Protein AF-A0AAE2YAB9-F1 (afdb_monomer)

Structure (mmCIF, N/CA/C/O backbone):
data_AF-A0AAE2YAB9-F1
#
_entry.id   AF-A0AAE2YAB9-F1
#
loop_
_atom_site.group_PDB
_atom_site.id
_atom_site.type_symbol
_atom_site.label_atom_id
_atom_site.label_alt_id
_atom_site.label_comp_id
_atom_site.label_asym_id
_atom_site.label_entity_id
_atom_site.label_seq_id
_atom_site.pdbx_PDB_ins_code
_atom_site.Cartn_x
_atom_site.Cartn_y
_atom_site.Cartn_z
_atom_site.occupancy
_atom_site.B_iso_or_equiv
_atom_site.auth_seq_id
_atom_site.auth_comp_id
_atom_site.auth_asym_id
_atom_site.auth_atom_id
_atom_site.pdbx_PDB_model_num
ATOM 1 N N . MET A 1 1 ? 32.263 8.223 21.479 1.00 41.66 1 MET A N 1
ATOM 2 C CA . MET A 1 1 ? 31.077 8.777 20.787 1.00 41.66 1 MET A CA 1
ATOM 3 C C . MET A 1 1 ? 31.509 10.072 20.102 1.00 41.66 1 MET A C 1
ATOM 5 O O . MET A 1 1 ? 31.599 11.097 20.757 1.00 41.66 1 MET A O 1
ATOM 9 N N . GLN A 1 2 ? 31.926 10.015 18.833 1.00 35.03 2 GLN A N 1
ATOM 10 C CA . GLN A 1 2 ? 32.384 11.204 18.102 1.00 35.03 2 GLN A CA 1
ATOM 11 C C . GLN A 1 2 ? 31.161 11.993 17.616 1.00 35.03 2 GLN A C 1
ATOM 13 O O . GLN A 1 2 ? 30.386 11.497 16.796 1.00 35.03 2 GLN A O 1
ATOM 18 N N . MET A 1 3 ? 30.957 13.203 18.143 1.00 36.31 3 MET A N 1
ATOM 19 C CA . MET A 1 3 ? 29.985 14.141 17.576 1.00 36.31 3 MET A CA 1
ATOM 20 C C . MET A 1 3 ? 30.396 14.467 16.138 1.00 36.31 3 MET A C 1
ATOM 22 O O . MET A 1 3 ? 31.548 14.806 15.875 1.00 36.31 3 MET A O 1
ATOM 26 N N . LYS A 1 4 ? 29.449 14.358 15.198 1.00 40.81 4 LYS A N 1
ATOM 27 C CA . LYS A 1 4 ? 29.677 14.739 13.800 1.00 40.81 4 LYS A CA 1
ATOM 28 C C . LYS A 1 4 ? 30.076 16.224 13.747 1.00 40.81 4 LYS A C 1
ATOM 30 O O . LYS A 1 4 ? 29.376 17.035 14.359 1.00 40.81 4 LYS A O 1
ATOM 35 N N . PRO A 1 5 ? 31.129 16.600 12.997 1.00 47.94 5 PRO A N 1
ATOM 36 C CA . PRO A 1 5 ? 31.686 17.958 13.000 1.00 47.94 5 PRO A CA 1
ATOM 37 C C . PRO A 1 5 ? 30.647 19.040 12.661 1.00 47.94 5 PRO A C 1
ATOM 39 O O . PRO A 1 5 ? 30.718 20.149 13.176 1.00 47.94 5 PRO A O 1
ATOM 42 N N . SER A 1 6 ? 29.608 18.700 11.893 1.00 50.00 6 SER A N 1
ATOM 43 C CA . SER A 1 6 ? 28.514 19.610 11.539 1.00 50.00 6 SER A CA 1
ATOM 44 C C . SER A 1 6 ? 27.638 20.041 12.722 1.00 50.00 6 SER A C 1
ATOM 46 O O . SER A 1 6 ? 27.193 21.180 12.758 1.00 50.00 6 SER A O 1
ATOM 48 N N . LEU A 1 7 ? 27.386 19.160 13.698 1.00 48.56 7 LEU A N 1
ATOM 49 C CA . LEU A 1 7 ? 26.597 19.504 14.890 1.00 48.56 7 LEU A CA 1
ATOM 50 C C . LEU A 1 7 ? 27.398 20.386 15.847 1.00 48.56 7 LEU A C 1
ATOM 52 O O . LEU A 1 7 ? 26.834 21.284 16.461 1.00 48.56 7 LEU A O 1
ATOM 56 N N . LEU A 1 8 ? 28.710 20.154 15.912 1.00 53.12 8 LEU A N 1
ATOM 57 C CA . LEU A 1 8 ? 29.629 20.921 16.744 1.00 53.12 8 LEU A CA 1
ATOM 58 C C . LEU A 1 8 ? 29.758 22.361 16.224 1.00 53.12 8 LEU A C 1
ATOM 60 O O . LEU A 1 8 ? 29.662 23.306 17.002 1.00 53.12 8 LEU A O 1
ATOM 64 N N . ILE A 1 9 ? 29.846 22.536 14.901 1.00 59.41 9 ILE A N 1
ATOM 65 C CA . ILE A 1 9 ? 29.853 23.857 14.254 1.00 59.41 9 ILE A CA 1
ATOM 66 C C . ILE A 1 9 ? 28.542 24.611 14.515 1.00 59.41 9 ILE A C 1
ATOM 68 O O . ILE A 1 9 ? 28.588 25.797 14.835 1.00 59.41 9 ILE A O 1
ATOM 72 N N . ILE A 1 10 ? 27.386 23.938 14.446 1.00 57.88 10 ILE A N 1
ATOM 73 C CA . ILE A 1 10 ? 26.077 24.554 14.735 1.00 57.88 10 ILE A CA 1
ATOM 74 C C . ILE A 1 10 ? 25.987 24.982 16.204 1.00 57.88 10 ILE A C 1
ATOM 76 O O . ILE A 1 10 ? 25.579 26.104 16.488 1.00 57.88 10 ILE A O 1
ATOM 80 N N . SER A 1 11 ? 26.410 24.136 17.148 1.00 55.53 11 SER A N 1
ATOM 81 C CA . SER A 1 11 ? 26.393 24.499 18.570 1.00 55.53 11 SER A CA 1
ATOM 82 C C . SER A 1 11 ? 27.359 25.640 18.895 1.00 55.53 11 SER A C 1
ATOM 84 O O . SER A 1 11 ? 27.008 26.523 19.670 1.00 55.53 11 SER A O 1
ATOM 86 N N . VAL A 1 12 ? 28.544 25.666 18.273 1.00 63.41 12 VAL A N 1
ATOM 87 C CA . VAL A 1 12 ? 29.548 26.722 18.486 1.00 63.41 12 VAL A CA 1
ATOM 88 C C . VAL A 1 12 ? 29.095 28.045 17.873 1.00 63.41 12 VAL A C 1
ATOM 90 O O . VAL A 1 12 ? 29.260 29.086 18.500 1.00 63.41 12 VAL A O 1
ATOM 93 N N . THR A 1 13 ? 28.465 28.024 16.696 1.00 63.31 13 THR A N 1
ATOM 94 C CA . THR A 1 13 ? 27.909 29.242 16.081 1.00 63.31 13 THR A CA 1
ATOM 95 C C . THR A 1 13 ? 26.727 29.791 16.876 1.00 63.31 13 THR A C 1
ATOM 97 O O . THR A 1 13 ? 26.673 30.997 17.099 1.00 63.31 13 THR A O 1
ATOM 100 N N . LEU A 1 14 ? 25.834 28.939 17.394 1.00 61.34 14 LEU A N 1
ATOM 101 C CA . LEU A 1 14 ? 24.726 29.387 18.246 1.00 61.34 14 LEU A CA 1
ATOM 102 C C . LEU A 1 14 ? 25.231 29.992 19.566 1.00 61.34 14 LEU A C 1
ATOM 104 O O . LEU A 1 14 ? 24.744 31.038 19.993 1.00 61.34 14 LEU A O 1
ATOM 108 N N . LEU A 1 15 ? 26.237 29.362 20.185 1.00 64.94 15 LEU A N 1
ATOM 109 C CA . LEU A 1 15 ? 26.872 29.850 21.409 1.00 64.94 15 LEU A CA 1
ATOM 110 C C . LEU A 1 15 ? 27.597 31.182 21.171 1.00 64.94 15 LEU A C 1
ATOM 112 O O . LEU A 1 15 ? 27.440 32.108 21.961 1.00 64.94 15 LEU A O 1
ATOM 116 N N . ALA A 1 16 ? 28.332 31.308 20.062 1.00 62.78 16 ALA A N 1
ATOM 117 C CA . ALA A 1 16 ? 29.030 32.538 19.696 1.00 62.78 16 ALA A CA 1
ATOM 118 C C . ALA A 1 16 ? 28.052 33.694 19.439 1.00 62.78 16 ALA A C 1
ATOM 120 O O . ALA A 1 16 ? 28.285 34.799 19.919 1.00 62.78 16 ALA A O 1
ATOM 121 N N . VAL A 1 17 ? 26.929 33.439 18.755 1.00 60.78 17 VAL A N 1
ATOM 122 C CA . VAL A 1 17 ? 25.880 34.445 18.509 1.00 60.78 17 VAL A CA 1
ATOM 123 C C . VAL A 1 17 ? 25.177 34.853 19.807 1.00 60.78 17 VAL A C 1
ATOM 125 O O . VAL A 1 17 ? 24.903 36.034 20.009 1.00 60.78 17 VAL A O 1
ATOM 128 N N . SER A 1 18 ? 24.943 33.902 20.715 1.00 58.47 18 SER A N 1
ATOM 129 C CA . SER A 1 18 ? 24.339 34.163 22.030 1.00 58.47 18 SER A CA 1
ATOM 130 C C . SER A 1 18 ? 25.262 34.999 22.922 1.00 58.47 18 SER A C 1
ATOM 132 O O . SER A 1 18 ? 24.818 35.960 23.542 1.00 58.47 18 SER A O 1
ATOM 134 N N . LEU A 1 19 ? 26.561 34.684 22.940 1.00 58.75 19 LEU A N 1
ATOM 135 C CA . LEU A 1 19 ? 27.576 35.445 23.674 1.00 58.75 19 LEU A CA 1
ATOM 136 C C . LEU A 1 19 ? 27.772 36.853 23.097 1.00 58.75 19 LEU A C 1
ATOM 138 O O . LEU A 1 19 ? 27.913 37.807 23.860 1.00 58.75 19 LEU A O 1
ATOM 142 N N . LEU A 1 20 ? 27.715 37.008 21.768 1.00 56.38 20 LEU A N 1
ATOM 143 C CA . LEU A 1 20 ? 27.732 38.327 21.129 1.00 56.38 20 LEU A CA 1
ATOM 144 C C . LEU A 1 20 ? 26.499 39.154 21.518 1.00 56.38 20 LEU A C 1
ATOM 146 O O . LEU A 1 20 ? 26.632 40.332 21.835 1.00 56.38 20 LEU A O 1
ATOM 150 N N . ALA A 1 21 ? 25.314 38.538 21.537 1.00 54.69 21 ALA A N 1
ATOM 151 C CA . ALA A 1 21 ? 24.066 39.209 21.898 1.00 54.69 21 ALA A CA 1
ATOM 152 C C . ALA A 1 21 ? 24.043 39.678 23.365 1.00 54.69 21 ALA A C 1
ATOM 154 O O . ALA A 1 21 ? 23.499 40.742 23.650 1.00 54.69 21 ALA A O 1
ATOM 155 N N . ILE A 1 22 ? 24.672 38.926 24.277 1.00 57.56 22 ILE A N 1
ATOM 156 C CA . ILE A 1 22 ? 24.782 39.289 25.700 1.00 57.56 22 ILE A CA 1
ATOM 157 C C . ILE A 1 22 ? 25.788 40.438 25.906 1.00 57.56 22 ILE A C 1
ATOM 159 O O . ILE A 1 22 ? 25.513 41.361 26.667 1.00 57.56 22 ILE A O 1
ATOM 163 N N . ASN A 1 23 ? 26.917 40.446 25.187 1.00 53.50 23 ASN A N 1
ATOM 164 C CA . ASN A 1 23 ? 27.926 41.511 25.306 1.00 53.50 23 ASN A CA 1
ATOM 165 C C . ASN A 1 23 ? 27.513 42.853 24.670 1.00 53.50 23 ASN A C 1
ATOM 167 O O . ASN A 1 23 ? 28.120 43.881 24.961 1.00 53.50 23 ASN A O 1
ATOM 171 N N . LEU A 1 24 ? 26.491 42.868 23.809 1.00 52.28 24 LEU A N 1
ATOM 172 C CA . LEU A 1 24 ? 26.045 44.059 23.071 1.00 52.28 24 LEU A CA 1
ATOM 173 C C . LEU A 1 24 ? 24.855 44.788 23.715 1.00 52.28 24 LEU A C 1
ATOM 175 O O . LEU A 1 24 ? 24.390 45.793 23.179 1.00 52.28 24 LEU A O 1
ATOM 179 N N . GLN A 1 25 ? 24.398 44.346 24.890 1.00 50.56 25 GLN A N 1
ATOM 180 C CA . GLN A 1 25 ? 23.223 44.887 25.589 1.00 50.56 25 GLN A CA 1
ATOM 181 C C . GLN A 1 25 ? 23.388 46.341 26.103 1.00 50.56 25 GLN A C 1
ATOM 183 O O . GLN A 1 25 ? 22.463 46.888 26.697 1.00 50.56 25 GLN A O 1
ATOM 188 N N . GLY A 1 26 ? 24.538 46.983 25.851 1.00 54.69 26 GLY A N 1
ATOM 189 C CA . GLY A 1 26 ? 24.839 48.377 26.206 1.00 54.69 26 GLY A CA 1
ATOM 190 C C . GLY A 1 26 ? 25.020 49.346 25.028 1.00 54.69 26 GLY A C 1
ATOM 191 O O . GLY A 1 26 ? 25.302 50.519 25.261 1.00 54.69 26 GLY A O 1
ATOM 192 N N . GLN A 1 27 ? 24.883 48.905 23.772 1.00 55.44 27 GLN A N 1
ATOM 193 C CA . GLN A 1 27 ? 25.020 49.776 22.595 1.00 55.44 27 GLN A CA 1
ATOM 194 C C . GLN A 1 27 ? 23.827 49.581 21.651 1.00 55.44 27 GLN A C 1
ATOM 196 O O . GLN A 1 27 ? 23.457 48.453 21.339 1.00 55.44 27 GLN A O 1
ATOM 201 N N . ASN A 1 28 ? 23.217 50.682 21.194 1.00 51.97 28 ASN A N 1
ATOM 202 C CA . ASN A 1 28 ? 22.071 50.727 20.269 1.00 51.97 28 ASN A CA 1
ATOM 203 C C . ASN A 1 28 ? 22.429 50.176 18.863 1.00 51.97 28 ASN A C 1
ATOM 205 O O . ASN A 1 28 ? 22.451 50.898 17.872 1.00 51.97 28 ASN A O 1
ATOM 209 N N . LEU A 1 29 ? 22.717 48.875 18.768 1.00 52.53 29 LEU A N 1
ATOM 210 C CA . LEU A 1 29 ? 23.058 48.139 17.540 1.00 52.53 29 LEU A CA 1
ATOM 211 C C . LEU A 1 29 ? 21.927 47.202 17.076 1.00 52.53 29 LEU A C 1
ATOM 213 O O . LEU A 1 29 ? 22.084 46.446 16.116 1.00 52.53 29 LEU A O 1
ATOM 217 N N . VAL A 1 30 ? 20.751 47.306 17.705 1.00 51.25 30 VAL A N 1
ATOM 218 C CA . VAL A 1 30 ? 19.512 46.588 17.353 1.00 51.25 30 VAL A CA 1
ATOM 219 C C . VAL A 1 30 ? 19.181 46.617 15.842 1.00 51.25 30 VAL A C 1
ATOM 221 O O . VAL A 1 30 ? 18.786 45.568 15.329 1.00 51.25 30 VAL A O 1
ATOM 224 N N . PRO A 1 31 ? 19.408 47.712 15.076 1.00 51.91 31 PRO A N 1
ATOM 225 C CA . PRO A 1 31 ? 19.112 47.730 13.638 1.00 51.91 31 PRO A CA 1
ATOM 226 C C . PRO A 1 31 ? 20.028 46.838 12.783 1.00 51.91 31 PRO A C 1
ATOM 228 O O . PRO A 1 31 ? 19.645 46.464 11.679 1.00 51.91 31 PRO A O 1
ATOM 231 N N . PHE A 1 32 ? 21.222 46.480 13.272 1.00 52.22 32 PHE A N 1
ATOM 232 C CA . PHE A 1 32 ? 22.218 45.698 12.522 1.00 52.22 32 PHE A CA 1
ATOM 233 C C . PHE A 1 32 ? 22.195 44.199 12.858 1.00 52.22 32 PHE A C 1
ATOM 235 O O . PHE A 1 32 ? 22.582 43.374 12.031 1.00 52.22 32 PHE A O 1
ATOM 242 N N . ILE A 1 33 ? 21.698 43.825 14.041 1.00 51.44 33 ILE A N 1
ATOM 243 C CA . ILE A 1 33 ? 21.616 42.423 14.488 1.00 51.44 33 ILE A CA 1
ATOM 244 C C . ILE A 1 33 ? 20.348 41.739 13.948 1.00 51.44 33 ILE A C 1
ATOM 246 O O . ILE A 1 33 ? 20.380 40.557 13.596 1.00 51.44 33 ILE A O 1
ATOM 250 N N . LEU A 1 34 ? 19.241 42.480 13.816 1.00 47.22 34 LEU A N 1
ATOM 251 C CA . LEU A 1 34 ? 17.963 41.951 13.322 1.00 47.22 34 LEU A CA 1
ATOM 252 C C . LEU A 1 34 ? 18.049 41.352 11.898 1.00 47.22 34 LEU A C 1
ATOM 254 O O . LEU A 1 34 ? 17.551 40.241 11.698 1.00 47.22 34 LEU A O 1
ATOM 258 N N . PRO A 1 35 ? 18.713 42.001 10.916 1.00 50.69 35 PRO A N 1
ATOM 259 C CA . PRO A 1 35 ? 18.900 41.433 9.582 1.00 50.69 35 PRO A CA 1
ATOM 260 C C . PRO A 1 35 ? 19.763 40.165 9.600 1.00 50.69 35 PRO A C 1
ATOM 262 O O . PRO A 1 35 ? 19.470 39.220 8.875 1.00 50.69 35 PRO A O 1
ATOM 265 N N . LEU A 1 36 ? 20.788 40.096 10.459 1.00 48.34 36 LEU A N 1
ATOM 266 C CA . LEU A 1 36 ? 21.668 38.925 10.573 1.00 48.34 36 LEU A CA 1
ATOM 267 C C . LEU A 1 36 ? 20.945 37.708 11.189 1.00 48.34 36 LEU A C 1
ATOM 269 O O . LEU A 1 36 ? 21.147 36.567 10.763 1.00 48.34 36 LEU A O 1
ATOM 273 N N . LEU A 1 37 ? 20.060 37.943 12.164 1.00 47.47 37 LEU A N 1
ATOM 274 C CA . LEU A 1 37 ? 19.189 36.917 12.756 1.00 47.47 37 LEU A CA 1
ATOM 275 C C . LEU A 1 37 ? 18.097 36.446 11.782 1.00 47.47 37 LEU A C 1
ATOM 277 O O . LEU A 1 37 ? 17.776 35.256 11.735 1.00 47.47 37 LEU A O 1
ATOM 281 N N . LEU A 1 38 ? 17.562 37.344 10.951 1.00 46.38 38 LEU A N 1
ATOM 282 C CA . LEU A 1 38 ? 16.632 36.977 9.881 1.00 46.38 38 LEU A CA 1
ATOM 283 C C . LEU A 1 38 ? 17.342 36.152 8.794 1.00 46.38 38 LEU A C 1
ATOM 285 O O . LEU A 1 38 ? 16.897 35.059 8.465 1.00 46.38 38 LEU A O 1
ATOM 289 N N . VAL A 1 39 ? 18.504 36.582 8.298 1.00 49.03 39 VAL A N 1
ATOM 290 C CA . VAL A 1 39 ? 19.252 35.839 7.264 1.00 49.03 39 VAL A CA 1
ATOM 291 C C . VAL A 1 39 ? 19.710 34.457 7.760 1.00 49.03 39 VAL A C 1
ATOM 293 O O . VAL A 1 39 ? 19.628 33.479 7.014 1.00 49.03 39 VAL A O 1
ATOM 296 N N . SER A 1 40 ? 20.119 34.328 9.027 1.00 48.53 40 SER A N 1
ATOM 297 C CA . SER A 1 40 ? 20.490 33.026 9.606 1.00 48.53 40 SER A CA 1
ATOM 298 C C . SER A 1 40 ? 19.288 32.103 9.841 1.00 48.53 40 SER A C 1
ATOM 300 O O . SER A 1 40 ? 19.387 30.909 9.563 1.00 48.53 40 SER A O 1
ATOM 302 N N . SER A 1 41 ? 18.127 32.621 10.253 1.00 47.81 41 SER A N 1
ATOM 303 C CA . SER A 1 41 ? 16.904 31.812 10.402 1.00 47.81 41 SER A CA 1
ATOM 304 C C . SER A 1 41 ? 16.323 31.352 9.056 1.00 47.81 41 SER A C 1
ATOM 306 O O . SER A 1 41 ? 15.915 30.193 8.936 1.00 47.81 41 SER A O 1
ATOM 308 N N . PHE A 1 42 ? 16.390 32.180 8.007 1.00 42.53 42 PHE A N 1
ATOM 309 C CA . PHE A 1 42 ? 16.051 31.766 6.638 1.00 42.53 42 PHE A CA 1
ATOM 310 C C . PHE A 1 42 ? 17.040 30.724 6.083 1.00 42.53 42 PHE A C 1
ATOM 312 O O . PHE A 1 42 ? 16.615 29.726 5.497 1.00 42.53 42 PHE A O 1
ATOM 319 N N . GLY A 1 43 ? 18.347 30.886 6.322 1.00 44.94 43 GLY A N 1
ATOM 320 C CA . GLY A 1 43 ? 19.370 29.911 5.921 1.00 44.94 43 GLY A CA 1
ATOM 321 C C . GLY A 1 43 ? 19.220 28.549 6.613 1.00 44.94 43 GLY A C 1
ATOM 322 O O . GLY A 1 43 ? 19.326 27.507 5.963 1.00 44.94 43 GLY A O 1
ATOM 323 N N . VAL A 1 44 ? 18.891 28.539 7.909 1.00 51.00 44 VAL A N 1
ATOM 324 C CA . VAL A 1 44 ? 18.616 27.315 8.685 1.00 51.00 44 VAL A CA 1
ATOM 325 C C . VAL A 1 44 ? 17.312 26.646 8.233 1.00 51.00 44 VAL A C 1
ATOM 327 O O . VAL A 1 44 ? 17.268 25.421 8.103 1.00 51.00 44 VAL A O 1
ATOM 330 N N . GLY A 1 45 ? 16.273 27.425 7.914 1.00 47.72 45 GLY A N 1
ATOM 331 C CA . GLY A 1 45 ? 15.013 26.910 7.370 1.00 47.72 45 GLY A CA 1
ATOM 332 C C . GLY A 1 45 ? 15.190 26.231 6.007 1.00 47.72 45 GLY A C 1
ATOM 333 O O . GLY A 1 45 ? 14.739 25.101 5.807 1.00 47.72 45 GLY A O 1
ATOM 334 N N . ILE A 1 46 ? 15.918 26.869 5.086 1.00 54.19 46 ILE A N 1
ATOM 335 C CA . ILE A 1 46 ? 16.208 26.312 3.756 1.00 54.19 46 ILE A CA 1
ATOM 336 C C . ILE A 1 46 ? 17.107 25.076 3.874 1.00 54.19 46 ILE A C 1
ATOM 338 O O . ILE A 1 46 ? 16.810 24.048 3.261 1.00 54.19 46 ILE A O 1
ATOM 342 N N . ALA A 1 47 ? 18.158 25.112 4.698 1.00 54.09 47 ALA A N 1
ATOM 343 C CA . ALA A 1 47 ? 19.026 23.955 4.924 1.00 54.09 47 ALA A CA 1
ATOM 344 C C . ALA A 1 47 ? 18.259 22.768 5.535 1.00 54.09 47 ALA A C 1
ATOM 346 O O . ALA A 1 47 ? 18.422 21.633 5.081 1.00 54.09 47 ALA A O 1
ATOM 347 N N . GLY A 1 48 ? 17.366 23.021 6.497 1.00 60.09 48 GLY A N 1
ATOM 348 C CA . GLY A 1 48 ? 16.499 22.011 7.106 1.00 60.09 48 GLY A CA 1
ATOM 349 C C . GLY A 1 48 ? 15.530 21.374 6.107 1.00 60.09 48 GLY A C 1
ATOM 350 O O . GLY A 1 48 ? 15.449 20.148 6.028 1.00 60.09 48 GLY A O 1
ATOM 351 N N . ILE A 1 49 ? 14.861 22.181 5.276 1.00 61.81 49 ILE A N 1
ATOM 352 C CA . ILE A 1 49 ? 13.968 21.692 4.209 1.00 61.81 49 ILE A CA 1
ATOM 353 C C . ILE A 1 49 ? 14.754 20.875 3.179 1.00 61.81 49 ILE A C 1
ATOM 355 O O . ILE A 1 49 ? 14.296 19.822 2.736 1.00 61.81 49 ILE A O 1
ATOM 359 N N . THR A 1 50 ? 15.956 21.320 2.816 1.00 64.44 50 THR A N 1
ATOM 360 C CA . THR A 1 50 ? 16.804 20.634 1.831 1.00 64.44 50 THR A CA 1
ATOM 361 C C . THR A 1 50 ? 17.310 19.297 2.375 1.00 64.44 50 THR A C 1
ATOM 363 O O . THR A 1 50 ? 17.264 18.283 1.677 1.00 64.44 50 THR A O 1
ATOM 366 N N . LEU A 1 51 ? 17.720 19.252 3.646 1.00 65.12 51 LEU A N 1
ATOM 367 C CA . LEU A 1 51 ? 18.117 18.020 4.330 1.00 65.12 51 LEU A CA 1
ATOM 368 C C . LEU A 1 51 ? 16.945 17.048 4.476 1.00 65.12 51 LEU A C 1
ATOM 370 O O . LEU A 1 51 ? 17.119 15.856 4.208 1.00 65.12 51 LEU A O 1
ATOM 374 N N . TRP A 1 52 ? 15.759 17.551 4.829 1.00 65.88 52 TRP A N 1
ATOM 375 C CA . TRP A 1 52 ? 14.528 16.768 4.902 1.00 65.88 52 TRP A CA 1
ATOM 376 C C . TRP A 1 52 ? 14.165 16.169 3.540 1.00 65.88 52 TRP A C 1
ATOM 378 O O . TRP A 1 52 ? 13.962 14.958 3.436 1.00 65.88 52 TRP A O 1
ATOM 388 N N . ARG A 1 53 ? 14.194 16.975 2.469 1.00 68.19 53 ARG A N 1
ATOM 389 C CA . ARG A 1 53 ? 13.965 16.502 1.095 1.00 68.19 53 ARG A CA 1
ATOM 390 C C . ARG A 1 53 ? 14.987 15.456 0.657 1.00 68.19 53 ARG A C 1
ATOM 392 O O . ARG A 1 53 ? 14.630 14.496 -0.013 1.00 68.19 53 ARG A O 1
ATOM 399 N N . LYS A 1 54 ? 16.252 15.619 1.049 1.00 73.81 54 LYS A N 1
ATOM 400 C CA . LYS A 1 54 ? 17.342 14.722 0.647 1.00 73.81 54 LYS A CA 1
ATOM 401 C C . LYS A 1 54 ? 17.347 13.388 1.400 1.00 73.81 54 LYS A C 1
ATOM 403 O O . LYS A 1 54 ? 17.771 12.393 0.825 1.00 73.81 54 LYS A O 1
ATOM 408 N N . HIS A 1 55 ? 16.892 13.351 2.655 1.00 74.00 55 HIS A N 1
ATOM 409 C CA . HIS A 1 55 ? 17.025 12.157 3.504 1.00 74.00 55 HIS A CA 1
ATOM 410 C C . HIS A 1 55 ? 15.696 11.503 3.876 1.00 74.00 55 HIS A C 1
ATOM 412 O O . HIS A 1 55 ? 15.617 10.280 3.917 1.00 74.00 55 HIS A O 1
ATOM 418 N N . VAL A 1 56 ? 14.647 12.282 4.145 1.00 82.56 56 VAL A N 1
ATOM 419 C CA . VAL A 1 56 ? 13.375 11.744 4.651 1.00 82.56 56 VAL A CA 1
ATOM 420 C C . VAL A 1 56 ? 12.475 11.290 3.511 1.00 82.56 56 VAL A C 1
ATOM 422 O O . VAL A 1 56 ? 11.915 10.198 3.587 1.00 82.56 56 VAL A O 1
ATOM 425 N N . ILE A 1 57 ? 12.375 12.090 2.445 1.00 85.00 57 ILE A N 1
ATOM 426 C CA . ILE A 1 57 ? 11.529 11.768 1.286 1.00 85.00 57 ILE A CA 1
ATOM 427 C C . ILE A 1 57 ? 11.902 10.416 0.668 1.00 85.00 57 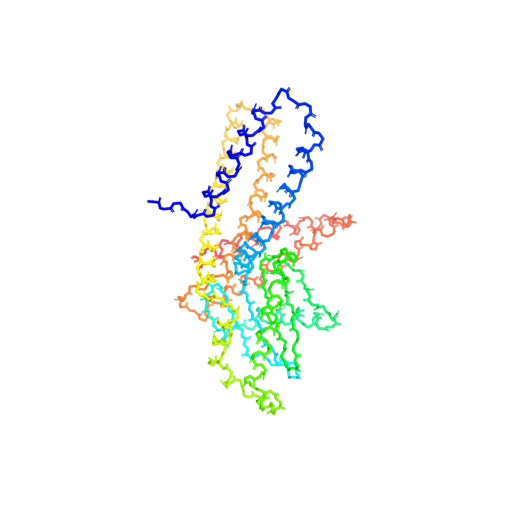ILE A C 1
ATOM 429 O O . ILE A 1 57 ? 11.003 9.589 0.536 1.00 85.00 57 ILE A O 1
ATOM 433 N N . PRO A 1 58 ? 13.181 10.117 0.353 1.00 86.56 58 PRO A N 1
ATOM 434 C CA . PRO A 1 58 ? 13.528 8.832 -0.246 1.00 86.56 58 PRO A CA 1
ATOM 435 C C . PRO A 1 58 ? 13.166 7.660 0.667 1.00 86.56 58 PRO A C 1
ATOM 437 O O . PRO A 1 58 ? 12.642 6.658 0.207 1.00 86.56 58 PRO A O 1
ATOM 440 N N . VAL A 1 59 ? 13.397 7.786 1.976 1.00 86.12 59 VAL A N 1
ATOM 441 C CA . VAL A 1 59 ? 13.095 6.716 2.937 1.00 86.12 59 VAL A CA 1
ATOM 442 C C . VAL A 1 59 ? 11.593 6.452 3.015 1.00 86.12 59 VAL A C 1
ATOM 444 O O . VAL A 1 59 ? 11.175 5.297 2.972 1.00 86.12 59 VAL A O 1
ATOM 447 N N . LYS A 1 60 ? 10.772 7.504 3.098 1.00 85.19 60 LYS A N 1
ATOM 448 C CA . LYS A 1 60 ? 9.311 7.358 3.129 1.00 85.19 60 LYS A CA 1
ATOM 449 C C . LYS A 1 60 ? 8.754 6.832 1.809 1.00 85.19 60 LYS A C 1
ATOM 451 O O . LYS A 1 60 ? 7.922 5.931 1.833 1.00 85.19 60 LYS A O 1
ATOM 456 N N . ALA A 1 61 ? 9.257 7.331 0.681 1.00 88.31 61 ALA A N 1
ATOM 457 C CA . ALA A 1 61 ? 8.899 6.841 -0.643 1.00 88.31 61 ALA A CA 1
ATOM 458 C C . ALA A 1 61 ? 9.210 5.342 -0.783 1.00 88.31 61 ALA A C 1
ATOM 460 O O . ALA A 1 61 ? 8.323 4.564 -1.119 1.00 88.31 61 ALA A O 1
ATOM 461 N N . LEU A 1 62 ? 10.418 4.905 -0.416 1.00 88.38 62 LEU A N 1
ATOM 462 C CA . LEU A 1 62 ? 10.809 3.491 -0.455 1.00 88.38 62 LEU A CA 1
ATOM 463 C C . LEU A 1 62 ? 9.951 2.606 0.463 1.00 88.38 62 LEU A C 1
ATOM 465 O O . LEU A 1 62 ? 9.588 1.496 0.084 1.00 88.38 62 LEU A O 1
ATOM 469 N N . ALA A 1 63 ? 9.596 3.091 1.657 1.00 85.62 63 ALA A N 1
ATOM 470 C CA . ALA A 1 63 ? 8.721 2.366 2.582 1.00 85.62 63 ALA A CA 1
ATOM 471 C C . ALA A 1 63 ? 7.264 2.252 2.088 1.00 85.62 63 ALA A C 1
ATOM 473 O O . ALA A 1 63 ? 6.516 1.387 2.549 1.00 85.62 63 ALA A O 1
ATOM 474 N N . SER A 1 64 ? 6.849 3.143 1.184 1.00 87.94 64 SER A N 1
ATOM 475 C CA . SER A 1 64 ? 5.492 3.162 0.630 1.00 87.94 64 SER A CA 1
ATOM 476 C C . SER A 1 64 ? 5.296 2.222 -0.556 1.00 87.94 64 SER A C 1
ATOM 478 O O . SER A 1 64 ? 4.150 1.899 -0.855 1.00 87.94 64 SER A O 1
ATOM 480 N N . LEU A 1 65 ? 6.378 1.783 -1.213 1.00 89.31 65 LEU A N 1
ATOM 481 C CA . LEU A 1 65 ? 6.309 0.911 -2.387 1.00 89.31 65 LEU A CA 1
ATOM 482 C C . LEU A 1 65 ? 5.639 -0.414 -2.015 1.00 89.31 65 LEU A C 1
ATOM 484 O O . LEU A 1 65 ? 6.045 -1.051 -1.047 1.00 89.31 65 LEU A O 1
ATOM 488 N N . GLU A 1 66 ? 4.616 -0.819 -2.758 1.00 85.25 66 GLU A N 1
ATOM 489 C CA . GLU A 1 66 ? 3.963 -2.119 -2.576 1.00 85.25 66 GLU A CA 1
ATOM 490 C C . GLU A 1 66 ? 4.277 -3.019 -3.762 1.00 85.25 66 GLU A C 1
ATOM 492 O O . GLU A 1 66 ? 4.863 -4.080 -3.587 1.00 85.25 66 GLU A O 1
ATOM 497 N N . ASN A 1 67 ? 3.974 -2.555 -4.976 1.00 87.62 67 ASN A N 1
ATOM 498 C CA . ASN A 1 67 ? 4.173 -3.331 -6.195 1.00 87.62 67 ASN A CA 1
ATOM 499 C C . ASN A 1 67 ? 4.685 -2.457 -7.341 1.00 87.62 67 ASN A C 1
ATOM 501 O O . ASN A 1 67 ? 4.483 -1.239 -7.360 1.00 87.62 67 ASN A O 1
ATOM 505 N N . ILE A 1 68 ? 5.318 -3.092 -8.318 1.00 89.88 68 ILE A N 1
ATOM 506 C CA . ILE A 1 68 ? 5.657 -2.495 -9.608 1.00 89.88 68 ILE A CA 1
ATOM 507 C C . ILE A 1 68 ? 5.294 -3.473 -10.719 1.00 89.88 68 ILE A C 1
ATOM 509 O O . ILE A 1 68 ? 5.593 -4.662 -10.631 1.00 89.88 68 ILE A O 1
ATOM 513 N N . ILE A 1 69 ? 4.619 -2.962 -11.740 1.00 89.81 69 ILE A N 1
ATOM 514 C CA . ILE A 1 69 ? 4.188 -3.704 -12.921 1.00 89.81 69 ILE A CA 1
ATOM 515 C C . ILE A 1 69 ? 4.714 -2.957 -14.135 1.00 89.81 69 ILE A C 1
ATOM 517 O O . ILE A 1 69 ? 4.633 -1.729 -14.191 1.00 89.81 69 ILE A O 1
ATOM 521 N N . VAL A 1 70 ? 5.278 -3.691 -15.084 1.00 90.94 70 VAL A N 1
ATOM 522 C CA . VAL A 1 70 ? 5.848 -3.138 -16.307 1.00 90.94 70 VAL A CA 1
ATOM 523 C C . VAL A 1 70 ? 5.247 -3.865 -17.492 1.00 90.94 70 VAL A C 1
ATOM 525 O O . VAL A 1 70 ? 5.406 -5.080 -17.624 1.00 90.94 70 VAL A O 1
ATOM 528 N N . ASP A 1 71 ? 4.590 -3.104 -18.354 1.00 89.12 71 ASP A N 1
ATOM 529 C CA . ASP A 1 71 ? 3.920 -3.604 -19.544 1.00 89.12 71 ASP A CA 1
ATOM 530 C C . ASP A 1 71 ? 4.610 -3.089 -20.803 1.00 89.12 71 ASP A C 1
ATOM 532 O O . ASP A 1 71 ? 5.029 -1.933 -20.875 1.00 89.12 71 ASP A O 1
ATOM 536 N N . HIS A 1 72 ? 4.663 -3.932 -21.828 1.00 88.75 72 HIS A N 1
ATOM 537 C CA . HIS A 1 72 ? 4.993 -3.514 -23.179 1.00 88.75 72 HIS A CA 1
ATOM 538 C C . HIS A 1 72 ? 3.796 -2.765 -23.776 1.00 88.75 72 HIS A C 1
ATOM 540 O O . HIS A 1 72 ? 2.720 -3.337 -23.965 1.00 88.75 72 HIS A O 1
ATOM 546 N N . MET A 1 73 ? 3.963 -1.472 -24.056 1.00 87.81 73 MET A N 1
ATOM 547 C CA . MET A 1 73 ? 2.885 -0.574 -24.480 1.00 87.81 73 MET A CA 1
ATOM 548 C C . MET A 1 73 ? 2.137 -1.065 -25.726 1.00 87.81 73 MET A C 1
ATOM 550 O O . MET A 1 73 ? 0.902 -1.109 -25.655 1.00 87.81 73 MET A O 1
ATOM 554 N N . PRO A 1 74 ? 2.822 -1.467 -26.821 1.00 85.12 74 PRO A N 1
ATOM 555 C CA . PRO A 1 74 ? 2.160 -1.883 -28.055 1.00 85.12 74 PRO A CA 1
ATOM 556 C C . PRO A 1 74 ? 1.337 -3.165 -27.907 1.00 85.12 74 PRO A C 1
ATOM 558 O O . PRO A 1 74 ? 0.248 -3.253 -28.464 1.00 85.12 74 PRO A O 1
ATOM 561 N N . SER A 1 75 ? 1.838 -4.160 -27.165 1.00 81.75 75 SER A N 1
ATOM 562 C CA . SER A 1 75 ? 1.169 -5.466 -27.045 1.00 81.75 75 SER A CA 1
ATOM 563 C C . SER A 1 75 ? 0.278 -5.600 -25.808 1.00 81.75 75 SER A C 1
ATOM 565 O O . SER A 1 75 ? -0.547 -6.507 -25.752 1.00 81.75 75 SER A O 1
ATOM 567 N N . GLY A 1 76 ? 0.442 -4.741 -24.797 1.00 78.25 76 GLY A N 1
ATOM 568 C CA . GLY A 1 76 ? -0.239 -4.858 -23.501 1.00 78.25 76 GLY A CA 1
ATOM 569 C C . GLY A 1 76 ? 0.229 -6.045 -22.645 1.00 78.25 76 GLY A C 1
ATOM 570 O O . GLY A 1 76 ? -0.395 -6.361 -21.626 1.00 78.25 76 GLY A O 1
ATOM 571 N N . VAL A 1 77 ? 1.306 -6.722 -23.056 1.00 82.88 77 VAL A N 1
ATOM 572 C CA . VAL A 1 77 ? 1.885 -7.860 -22.333 1.00 82.88 77 VAL A CA 1
ATOM 573 C C . VAL A 1 77 ? 2.668 -7.352 -21.130 1.00 82.88 77 VAL A C 1
ATOM 575 O O . VAL A 1 77 ? 3.467 -6.427 -21.248 1.00 82.88 77 VAL A O 1
ATOM 578 N N . THR A 1 78 ? 2.465 -7.992 -19.982 1.00 85.31 78 THR A N 1
ATOM 579 C CA . THR A 1 78 ? 3.230 -7.701 -18.768 1.00 85.31 78 THR A CA 1
ATOM 580 C C . THR A 1 78 ? 4.572 -8.408 -18.834 1.00 85.31 78 THR A C 1
ATOM 582 O O . THR A 1 78 ? 4.617 -9.632 -18.915 1.00 85.31 78 THR A O 1
ATOM 585 N N . LEU A 1 79 ? 5.652 -7.630 -18.803 1.00 86.19 79 LEU A N 1
ATOM 586 C CA . LEU A 1 79 ? 7.023 -8.140 -18.819 1.00 86.19 79 LEU A CA 1
ATOM 587 C C . LEU A 1 79 ? 7.515 -8.440 -17.405 1.00 86.19 79 LEU A C 1
ATOM 589 O O . LEU A 1 79 ? 8.146 -9.466 -17.168 1.00 86.19 79 LEU A O 1
ATOM 593 N N . TRP A 1 80 ? 7.203 -7.554 -16.455 1.00 88.12 80 TRP A N 1
ATOM 594 C CA . TRP A 1 80 ? 7.605 -7.707 -15.060 1.00 88.12 80 TRP A CA 1
ATOM 595 C C . TRP A 1 80 ? 6.470 -7.348 -14.114 1.00 88.12 80 TRP A C 1
ATOM 597 O O . TRP A 1 80 ? 5.800 -6.332 -14.285 1.00 88.12 80 TRP A O 1
ATOM 607 N N . ALA A 1 81 ? 6.317 -8.146 -13.063 1.00 85.38 81 ALA A N 1
ATOM 608 C CA . ALA A 1 81 ? 5.539 -7.805 -11.885 1.00 85.38 81 ALA A CA 1
ATOM 609 C C . ALA A 1 81 ? 6.366 -8.161 -10.649 1.00 85.38 81 ALA A C 1
ATOM 611 O O . ALA A 1 81 ? 6.893 -9.269 -10.543 1.00 85.38 81 ALA A O 1
ATOM 612 N N . PHE A 1 82 ? 6.517 -7.220 -9.726 1.00 84.44 82 PHE A N 1
ATOM 613 C CA . PHE A 1 82 ? 7.350 -7.401 -8.544 1.00 84.44 82 PHE A CA 1
ATOM 614 C C . PHE A 1 82 ? 6.686 -6.821 -7.301 1.00 84.44 82 PHE A C 1
ATOM 616 O O . PHE A 1 82 ? 6.184 -5.694 -7.323 1.00 84.44 82 PHE A O 1
ATOM 623 N N . ASP A 1 83 ? 6.736 -7.592 -6.219 1.00 84.00 83 ASP A N 1
ATOM 624 C CA . ASP A 1 83 ? 6.203 -7.231 -4.909 1.00 84.00 83 ASP A CA 1
ATOM 625 C C . ASP A 1 83 ? 7.348 -6.861 -3.962 1.00 84.00 83 ASP A C 1
ATOM 627 O O . ASP A 1 83 ? 8.238 -7.663 -3.663 1.00 84.00 83 ASP A O 1
ATOM 631 N N . PHE A 1 84 ? 7.324 -5.622 -3.473 1.00 85.00 84 PHE A N 1
ATOM 632 C CA . PHE A 1 84 ? 8.346 -5.099 -2.570 1.00 85.00 84 PHE A CA 1
ATOM 633 C C . PHE A 1 84 ? 8.224 -5.635 -1.142 1.00 85.00 84 PHE A C 1
ATOM 635 O O . PHE A 1 84 ? 9.208 -5.608 -0.401 1.00 85.00 84 PHE A O 1
ATOM 642 N N . ALA A 1 85 ? 7.045 -6.089 -0.727 1.00 78.31 85 ALA A N 1
ATOM 643 C CA . ALA A 1 85 ? 6.822 -6.652 0.594 1.00 78.31 85 ALA A CA 1
ATOM 644 C C . ALA A 1 85 ? 7.406 -8.070 0.701 1.00 78.31 85 ALA A C 1
ATOM 646 O O . ALA A 1 85 ? 8.072 -8.378 1.693 1.00 78.31 85 ALA A O 1
ATOM 647 N N . GLU A 1 86 ? 7.211 -8.894 -0.332 1.00 75.75 86 GLU A N 1
ATOM 648 C CA . GLU A 1 86 ? 7.743 -10.265 -0.406 1.00 75.75 86 GLU A CA 1
ATOM 649 C C . GLU A 1 86 ? 9.162 -10.329 -0.996 1.00 75.75 86 GLU A C 1
ATOM 651 O O . GLU A 1 86 ? 9.884 -11.298 -0.766 1.00 75.75 86 GLU A O 1
ATOM 656 N N . MET A 1 87 ? 9.600 -9.272 -1.690 1.00 78.12 87 MET A N 1
ATOM 657 C CA . MET A 1 87 ? 10.848 -9.226 -2.463 1.00 78.12 87 MET A CA 1
ATOM 658 C C . MET A 1 87 ? 10.935 -10.314 -3.536 1.00 78.12 87 MET A C 1
ATOM 660 O O . MET A 1 87 ? 12.005 -10.867 -3.795 1.00 78.12 87 MET A O 1
ATOM 664 N N . GLN A 1 88 ? 9.805 -10.609 -4.172 1.00 75.44 88 GLN A N 1
ATOM 665 C CA . GLN A 1 88 ? 9.700 -11.646 -5.188 1.00 75.44 88 GLN A CA 1
ATOM 666 C C . GLN A 1 88 ? 9.184 -11.063 -6.500 1.00 75.44 88 GLN A C 1
ATOM 668 O O . GLN A 1 88 ? 8.264 -10.242 -6.531 1.00 75.44 88 GLN A O 1
ATOM 673 N N . GLN A 1 89 ? 9.816 -11.495 -7.593 1.00 69.06 89 GLN A N 1
ATOM 674 C CA . GLN A 1 89 ? 9.261 -11.315 -8.923 1.00 69.06 89 GLN A CA 1
ATOM 675 C C . GLN A 1 89 ? 8.162 -12.346 -9.086 1.00 69.06 89 GLN A C 1
ATOM 677 O O . GLN A 1 89 ? 8.375 -13.548 -8.937 1.00 69.06 89 GLN A O 1
ATOM 682 N N . HIS A 1 90 ? 6.973 -11.857 -9.367 1.00 64.62 90 HIS A N 1
ATOM 683 C CA . HIS A 1 90 ? 5.817 -12.700 -9.512 1.00 64.62 90 HIS A CA 1
ATOM 684 C C . HIS A 1 90 ? 5.689 -13.117 -10.969 1.00 64.62 90 HIS A C 1
ATOM 686 O O . HIS A 1 90 ? 5.161 -12.375 -11.791 1.00 64.62 90 HIS A O 1
ATOM 692 N N . THR A 1 91 ? 6.133 -14.331 -11.284 1.00 47.47 91 THR A N 1
ATOM 693 C CA . THR A 1 91 ? 5.737 -15.026 -12.521 1.00 47.47 91 THR A CA 1
ATOM 694 C C . THR A 1 91 ? 4.263 -15.453 -12.472 1.00 47.47 91 THR A C 1
ATOM 696 O O . THR A 1 91 ? 3.643 -15.682 -13.506 1.00 47.47 91 THR A O 1
ATOM 699 N N . ILE A 1 92 ? 3.681 -15.524 -11.264 1.00 40.91 92 ILE A N 1
ATOM 700 C CA . ILE A 1 92 ? 2.336 -16.037 -10.978 1.00 40.91 92 ILE A CA 1
ATOM 701 C C . ILE A 1 92 ? 1.651 -15.168 -9.896 1.00 40.91 92 ILE A C 1
ATOM 703 O O . ILE A 1 92 ? 1.211 -15.667 -8.857 1.00 40.91 92 ILE A O 1
ATOM 707 N N . ILE A 1 93 ? 1.493 -13.852 -10.105 1.00 42.62 93 ILE A N 1
ATOM 708 C CA . ILE A 1 93 ? 0.343 -13.187 -9.461 1.00 42.62 93 ILE A CA 1
ATOM 709 C C . ILE A 1 93 ? -0.883 -13.679 -10.220 1.00 42.62 93 ILE A C 1
ATOM 711 O O . ILE A 1 93 ? -1.273 -13.159 -11.262 1.00 42.62 93 ILE A O 1
ATOM 715 N N . VAL A 1 94 ? -1.437 -14.756 -9.676 1.00 43.16 94 VAL A N 1
ATOM 716 C CA . VAL A 1 94 ? -2.727 -15.356 -9.987 1.00 43.16 94 VAL A CA 1
ATOM 717 C C . VAL A 1 94 ? -3.752 -14.263 -10.305 1.00 43.16 94 VAL A C 1
ATOM 719 O O . VAL A 1 94 ? -4.199 -13.552 -9.410 1.00 43.16 94 VAL A O 1
ATOM 722 N N . SER A 1 95 ? -4.056 -14.129 -11.600 1.00 45.41 95 SER A N 1
ATOM 723 C CA . SER A 1 95 ? -5.335 -13.879 -12.294 1.00 45.41 95 SER A CA 1
ATOM 724 C C . SER A 1 95 ? -6.389 -12.913 -11.707 1.00 45.41 95 SER A C 1
ATOM 726 O O . SER A 1 95 ? -7.089 -12.285 -12.487 1.00 45.41 95 SER A O 1
ATOM 728 N N . GLY A 1 96 ? -6.539 -12.742 -10.392 1.00 47.81 96 GLY A N 1
ATOM 729 C CA . GLY A 1 96 ? -7.527 -11.846 -9.777 1.00 47.81 96 GLY A CA 1
ATOM 730 C C . GLY A 1 96 ? -6.996 -10.437 -9.502 1.00 47.81 96 GLY A C 1
ATOM 731 O O . GLY A 1 96 ? -7.572 -9.457 -9.963 1.00 47.81 96 GLY A O 1
ATOM 732 N N . PHE A 1 97 ? -5.873 -10.315 -8.780 1.00 54.75 97 PHE A N 1
ATOM 733 C CA . PHE A 1 97 ? -5.324 -9.000 -8.414 1.00 54.75 97 PHE A CA 1
ATOM 734 C C . PHE A 1 97 ? -4.704 -8.273 -9.608 1.00 54.75 97 PHE A C 1
ATOM 736 O O . PHE A 1 97 ? -4.997 -7.099 -9.789 1.00 54.75 97 PHE A O 1
ATOM 743 N N . ILE A 1 98 ? -3.907 -8.950 -10.450 1.00 59.09 98 ILE A N 1
ATOM 744 C CA . ILE A 1 98 ? -3.390 -8.320 -11.677 1.00 59.09 98 ILE A CA 1
ATOM 745 C C . ILE A 1 98 ? -4.527 -7.970 -12.629 1.00 59.09 98 ILE A C 1
ATOM 747 O O . ILE A 1 98 ? -4.467 -6.895 -13.200 1.00 59.09 98 ILE A O 1
ATOM 751 N N . SER A 1 99 ? -5.565 -8.799 -12.785 1.00 58.81 99 SER A N 1
ATOM 752 C CA . SER A 1 99 ? -6.693 -8.430 -13.655 1.00 58.81 99 SER A CA 1
ATOM 753 C C . SER A 1 99 ? -7.432 -7.206 -13.121 1.00 58.81 99 SER A C 1
ATOM 755 O O . SER A 1 99 ? -7.615 -6.256 -13.867 1.00 58.81 99 SER A O 1
ATOM 757 N N . ALA A 1 100 ? -7.720 -7.152 -11.815 1.00 62.59 100 ALA A N 1
ATOM 758 C CA . ALA A 1 100 ? -8.310 -5.964 -11.197 1.00 62.59 100 ALA A CA 1
ATOM 759 C C . ALA A 1 100 ? -7.400 -4.727 -11.325 1.00 62.59 100 ALA A C 1
ATOM 761 O O . ALA A 1 100 ? -7.864 -3.632 -11.621 1.00 62.59 100 ALA A O 1
ATOM 762 N N . VAL A 1 101 ? -6.084 -4.890 -11.149 1.00 65.81 101 VAL A N 1
ATOM 763 C CA . VAL A 1 101 ? -5.098 -3.826 -11.385 1.00 65.81 101 VAL A CA 1
ATOM 764 C C . VAL A 1 101 ? -5.066 -3.416 -12.858 1.00 65.81 101 VAL A C 1
ATOM 766 O O . VAL A 1 101 ? -4.969 -2.227 -13.142 1.00 65.81 101 VAL A O 1
ATOM 769 N N . LYS A 1 102 ? -5.187 -4.359 -13.795 1.00 68.69 102 LYS A N 1
ATOM 770 C CA . LYS A 1 102 ? -5.230 -4.088 -15.233 1.00 68.69 102 LYS A CA 1
ATOM 771 C C . LYS A 1 102 ? -6.491 -3.336 -15.629 1.00 68.69 102 LYS A C 1
ATOM 773 O O . LYS A 1 102 ? -6.381 -2.447 -16.466 1.00 68.69 102 LYS A O 1
ATOM 778 N N . ASP A 1 103 ? -7.628 -3.607 -14.997 1.00 68.62 103 ASP A N 1
ATOM 779 C CA . ASP A 1 103 ? -8.848 -2.819 -15.188 1.00 68.62 103 ASP A CA 1
ATOM 780 C C . ASP A 1 103 ? -8.613 -1.358 -14.770 1.00 68.62 103 ASP A C 1
ATOM 782 O O . ASP A 1 103 ? -8.871 -0.442 -15.553 1.00 68.62 103 ASP A O 1
ATOM 786 N N . PHE A 1 104 ? -7.983 -1.123 -13.610 1.00 70.19 104 PHE A N 1
ATOM 787 C CA . PHE A 1 104 ? -7.589 0.231 -13.192 1.00 70.19 104 PHE A CA 1
ATOM 788 C C . PHE A 1 104 ? -6.551 0.865 -14.129 1.00 70.19 104 PHE A C 1
ATOM 790 O O . PHE A 1 104 ? -6.656 2.041 -14.472 1.00 70.19 104 PHE A O 1
ATOM 797 N N . MET A 1 105 ? -5.548 0.111 -14.583 1.00 71.94 105 MET A N 1
ATOM 798 C CA . MET A 1 105 ? -4.547 0.605 -15.537 1.00 71.94 105 MET A CA 1
ATOM 799 C C . MET A 1 105 ? -5.174 0.952 -16.891 1.00 71.94 105 MET A C 1
ATOM 801 O O . MET A 1 105 ? -4.755 1.909 -17.544 1.00 71.94 105 MET A O 1
ATOM 805 N N . PHE A 1 106 ? -6.194 0.206 -17.309 1.00 72.31 106 PHE A N 1
ATOM 806 C CA . PHE A 1 106 ? -6.958 0.472 -18.518 1.00 72.31 106 PHE A CA 1
ATOM 807 C C . PHE A 1 106 ? -7.803 1.742 -18.384 1.00 72.31 106 PHE A C 1
ATOM 809 O O . PHE A 1 106 ? -7.799 2.571 -19.296 1.00 72.31 106 PHE A O 1
ATOM 816 N N . GLU A 1 107 ? -8.458 1.952 -17.241 1.00 69.81 107 GLU A N 1
ATOM 817 C CA . GLU A 1 107 ? -9.130 3.219 -16.925 1.00 69.81 107 GLU A CA 1
ATOM 818 C C . GLU A 1 107 ? -8.149 4.396 -16.923 1.00 69.81 107 GLU A C 1
ATOM 820 O O . GLU A 1 107 ? -8.415 5.427 -17.546 1.00 69.81 107 GLU A O 1
ATOM 825 N N . MET A 1 108 ? -6.971 4.221 -16.314 1.00 72.88 108 MET A N 1
ATOM 826 C CA . MET A 1 108 ? -5.909 5.227 -16.346 1.00 72.88 108 MET A CA 1
ATOM 827 C C . MET A 1 108 ? -5.448 5.528 -17.774 1.00 72.88 108 MET A C 1
ATOM 829 O O . MET A 1 108 ? -5.229 6.688 -18.105 1.00 72.88 108 MET A O 1
ATOM 833 N N . ARG A 1 109 ? -5.332 4.517 -18.644 1.00 75.12 109 ARG A N 1
ATOM 834 C CA . ARG A 1 109 ? -4.973 4.709 -20.058 1.00 75.12 109 ARG A CA 1
ATOM 835 C C . ARG A 1 109 ? -6.067 5.459 -20.826 1.00 75.12 109 ARG A C 1
ATOM 837 O O . ARG A 1 109 ? -5.737 6.355 -21.592 1.00 75.12 109 ARG A O 1
ATOM 844 N N . LYS A 1 110 ? -7.347 5.133 -20.612 1.00 74.44 110 LYS A N 1
ATOM 845 C CA . LYS A 1 110 ? -8.481 5.833 -21.248 1.00 74.44 110 LYS A CA 1
ATOM 846 C C . LYS A 1 110 ? -8.563 7.305 -20.855 1.00 74.44 110 LYS A C 1
ATOM 848 O O . LYS A 1 110 ? -8.878 8.137 -21.698 1.00 74.44 110 LYS A O 1
ATOM 853 N N . GLY A 1 111 ? -8.315 7.610 -19.583 1.00 70.81 111 GLY A N 1
ATOM 854 C CA . GLY A 1 111 ? -8.362 8.974 -19.058 1.00 70.81 111 GLY A CA 1
ATOM 855 C C . GLY A 1 111 ? -7.051 9.753 -19.176 1.00 70.81 111 GLY A C 1
ATOM 856 O O . GLY A 1 111 ? -6.983 10.856 -18.643 1.00 70.81 111 GLY A O 1
ATOM 857 N N . ASP A 1 112 ? -6.011 9.173 -19.789 1.00 78.00 112 ASP A N 1
ATOM 858 C CA . ASP A 1 112 ? -4.630 9.687 -19.787 1.00 78.00 112 ASP A CA 1
ATOM 859 C C . ASP A 1 112 ? -4.133 10.093 -18.380 1.00 78.00 112 ASP A C 1
ATOM 861 O O . ASP A 1 112 ? -3.430 11.081 -18.152 1.00 78.00 112 ASP A O 1
ATOM 865 N N . LEU A 1 113 ? -4.551 9.319 -17.376 1.00 80.44 113 LEU A N 1
ATOM 866 C CA . LEU A 1 113 ? -4.249 9.579 -15.980 1.00 80.44 113 LEU A CA 1
ATOM 867 C C . LEU A 1 113 ? -2.855 9.055 -15.649 1.00 80.44 113 LEU A C 1
ATOM 869 O O . LEU A 1 113 ? -2.562 7.863 -15.740 1.00 80.44 113 LEU A O 1
ATOM 873 N N . LYS A 1 114 ? -2.005 9.949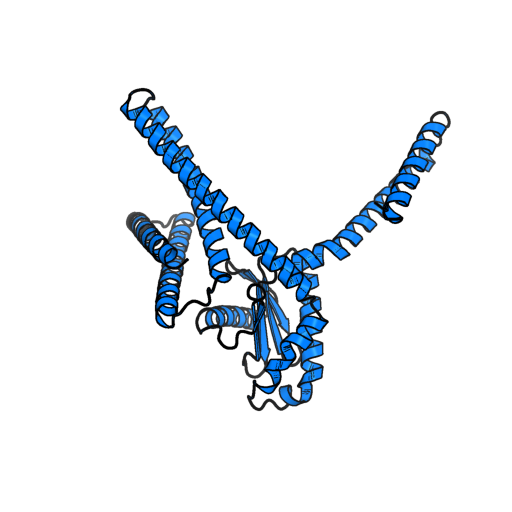 -15.148 1.00 84.19 114 LYS A N 1
ATOM 874 C CA . LYS A 1 114 ? -0.696 9.590 -14.582 1.00 84.19 114 LYS A CA 1
ATOM 875 C C . LYS A 1 114 ? -0.770 9.131 -13.127 1.00 84.19 114 LYS A C 1
ATOM 877 O O . LYS A 1 114 ? 0.229 8.666 -12.571 1.00 84.19 114 LYS A O 1
ATOM 882 N N . LYS A 1 115 ? -1.921 9.316 -12.480 1.00 85.50 115 LYS A N 1
ATOM 883 C CA . LYS A 1 115 ? -2.160 8.981 -11.078 1.00 85.50 115 LYS A CA 1
ATOM 884 C C . LYS A 1 115 ? -3.601 8.539 -10.871 1.00 85.50 115 LYS A C 1
ATOM 886 O O . LYS A 1 115 ? -4.505 9.200 -11.372 1.00 85.50 115 LYS A O 1
ATOM 891 N N . LEU A 1 116 ? -3.795 7.500 -10.067 1.00 81.81 116 LEU A N 1
ATOM 892 C CA . LEU A 1 116 ? -5.107 7.109 -9.563 1.00 81.81 116 LEU A CA 1
ATOM 893 C C . LEU A 1 116 ? -5.007 6.775 -8.072 1.00 81.81 116 LEU A C 1
ATOM 895 O O . LEU A 1 116 ? -4.207 5.934 -7.666 1.00 81.81 116 LEU A O 1
ATOM 899 N N . GLU A 1 117 ? -5.791 7.458 -7.244 1.00 78.81 117 GLU A N 1
ATOM 900 C CA . GLU A 1 117 ? -5.911 7.141 -5.820 1.00 78.81 117 GLU A CA 1
ATOM 901 C C . GLU A 1 117 ? -7.109 6.218 -5.624 1.00 78.81 117 GLU A C 1
ATOM 903 O O . GLU A 1 117 ? -8.228 6.548 -6.004 1.00 78.81 117 GLU A O 1
ATOM 908 N N . THR A 1 118 ? -6.865 5.050 -5.038 1.00 68.81 118 THR A N 1
ATOM 909 C CA . THR A 1 118 ? -7.892 4.042 -4.767 1.00 68.81 118 THR A CA 1
ATOM 910 C C . THR A 1 118 ? -7.778 3.566 -3.323 1.00 68.81 118 THR A C 1
ATOM 912 O O . THR A 1 118 ? -6.781 3.807 -2.638 1.00 68.81 118 THR A O 1
ATOM 915 N N . GLU A 1 119 ? -8.753 2.785 -2.872 1.00 59.75 119 GLU A N 1
ATOM 916 C CA . GLU A 1 119 ? -8.660 2.073 -1.594 1.00 59.75 119 GLU A CA 1
ATOM 917 C C . GLU A 1 119 ? -7.551 1.004 -1.567 1.00 59.75 119 GLU A C 1
ATOM 919 O O . GLU A 1 119 ? -7.104 0.565 -0.501 1.00 59.75 119 GLU A O 1
ATOM 924 N N . PHE A 1 120 ? -7.099 0.556 -2.742 1.00 58.97 120 PHE A N 1
ATOM 925 C CA . PHE A 1 120 ? -6.024 -0.423 -2.872 1.00 58.97 120 PHE A CA 1
ATOM 926 C C . PHE A 1 120 ? -4.644 0.214 -2.766 1.00 58.97 120 PHE A C 1
ATOM 928 O O . PHE A 1 120 ? -3.699 -0.477 -2.394 1.00 58.97 120 PHE A O 1
ATOM 935 N N . GLY A 1 121 ? -4.545 1.518 -2.997 1.00 73.19 121 GLY A N 1
ATOM 936 C CA . GLY A 1 121 ? -3.303 2.266 -2.975 1.00 73.19 121 GLY A CA 1
ATOM 937 C C . GLY A 1 121 ? -3.331 3.410 -3.978 1.00 73.19 121 GLY A C 1
ATOM 938 O O . GLY A 1 121 ? -4.325 3.660 -4.664 1.00 73.19 121 GLY A O 1
ATOM 939 N N . THR A 1 122 ? -2.215 4.119 -4.060 1.00 83.81 122 THR A N 1
ATOM 940 C CA . THR A 1 122 ? -1.971 5.112 -5.101 1.00 83.81 122 THR A CA 1
ATOM 941 C C . THR A 1 122 ? -1.219 4.452 -6.247 1.00 83.81 122 THR A C 1
ATOM 943 O O . THR A 1 122 ? -0.131 3.916 -6.053 1.00 83.81 122 THR A O 1
ATOM 946 N N . PHE A 1 123 ? -1.804 4.502 -7.437 1.00 86.25 123 PHE A N 1
ATOM 947 C CA . PHE A 1 123 ? -1.192 4.059 -8.679 1.00 86.25 123 PHE A CA 1
ATOM 948 C C . PHE A 1 123 ? -0.464 5.242 -9.303 1.00 86.25 123 PHE A C 1
ATOM 950 O O . PHE A 1 123 ? -1.069 6.280 -9.575 1.00 86.25 123 PHE A O 1
ATOM 957 N N . ILE A 1 124 ? 0.838 5.093 -9.512 1.00 90.31 124 ILE A N 1
ATOM 958 C CA . ILE A 1 124 ? 1.702 6.070 -10.171 1.00 90.31 124 ILE A CA 1
ATOM 959 C C . ILE A 1 124 ? 2.147 5.446 -11.487 1.00 90.31 124 ILE A C 1
ATOM 961 O O . ILE A 1 124 ? 2.880 4.456 -11.484 1.00 90.31 124 ILE A O 1
ATOM 965 N N . LYS A 1 125 ? 1.696 6.030 -12.596 1.00 91.94 125 LYS A N 1
ATOM 966 C CA . LYS A 1 125 ? 2.005 5.579 -13.953 1.00 91.94 125 LYS A CA 1
ATOM 967 C C . LYS A 1 125 ? 3.020 6.519 -14.598 1.00 91.94 125 LYS A C 1
ATOM 969 O O . LYS A 1 125 ? 2.851 7.741 -14.541 1.00 91.94 125 LYS A O 1
ATOM 974 N N . GLU A 1 126 ? 4.037 5.936 -15.220 1.00 94.69 126 GLU A N 1
ATOM 975 C CA . GLU A 1 126 ? 4.975 6.607 -16.122 1.00 94.69 126 GLU A CA 1
ATOM 976 C C . GLU A 1 126 ? 5.097 5.792 -17.412 1.00 94.69 126 GLU A C 1
ATOM 978 O O . GLU A 1 126 ? 5.126 4.561 -17.374 1.00 94.69 126 GLU A O 1
ATOM 983 N N . ASP A 1 127 ? 5.167 6.494 -18.538 1.00 93.38 127 ASP A N 1
ATOM 984 C CA . ASP A 1 127 ? 5.298 5.910 -19.872 1.00 93.38 127 ASP A CA 1
ATOM 985 C C . ASP A 1 127 ? 6.687 6.237 -20.434 1.00 93.38 127 ASP A C 1
ATOM 987 O O . ASP A 1 127 ? 7.195 7.347 -20.242 1.00 93.38 127 ASP A O 1
ATOM 991 N N . GLY A 1 128 ? 7.301 5.252 -21.082 1.00 92.62 128 GLY A N 1
ATOM 992 C CA . GLY A 1 128 ? 8.497 5.381 -21.908 1.00 92.62 128 GLY A CA 1
ATOM 993 C C . GLY A 1 128 ? 8.141 5.321 -23.392 1.00 92.62 128 GLY A C 1
ATOM 994 O O . GLY A 1 128 ? 7.001 5.591 -23.776 1.00 92.62 128 GLY A O 1
ATOM 995 N N . ASP A 1 129 ? 9.113 4.950 -24.219 1.00 92.38 129 ASP A N 1
ATOM 996 C CA . ASP A 1 129 ? 8.910 4.809 -25.664 1.00 92.38 129 ASP A CA 1
ATOM 997 C C . ASP A 1 129 ? 8.202 3.485 -26.015 1.00 92.38 129 ASP A C 1
ATOM 999 O O . ASP A 1 129 ? 7.372 3.429 -26.924 1.00 92.38 129 ASP A O 1
ATOM 1003 N N . PHE A 1 130 ? 8.502 2.417 -25.270 1.00 92.69 130 PHE A N 1
ATOM 1004 C CA . PHE A 1 130 ? 7.971 1.065 -25.476 1.00 92.69 130 PHE A CA 1
ATOM 1005 C C . PHE A 1 130 ? 7.323 0.475 -24.227 1.00 92.69 130 PHE A C 1
ATOM 1007 O O . PHE A 1 130 ? 6.541 -0.473 -24.336 1.00 92.69 130 PHE A O 1
ATOM 1014 N N . LEU A 1 131 ? 7.660 0.979 -23.042 1.00 93.81 131 LEU A N 1
ATOM 1015 C CA . LEU A 1 131 ? 7.257 0.403 -21.767 1.00 93.81 131 LEU A CA 1
ATOM 1016 C C . LEU A 1 131 ? 6.411 1.379 -20.946 1.00 93.81 131 LEU A C 1
ATOM 1018 O O . LEU A 1 131 ? 6.757 2.542 -20.779 1.00 93.81 131 LEU A O 1
ATOM 1022 N N . THR A 1 132 ? 5.345 0.873 -20.333 1.00 93.00 132 THR A N 1
ATOM 1023 C CA . THR A 1 132 ? 4.638 1.567 -19.251 1.00 93.00 132 THR A CA 1
ATOM 1024 C C . THR A 1 132 ? 5.045 0.923 -17.940 1.00 93.00 132 THR A C 1
ATOM 1026 O O . THR A 1 132 ? 4.949 -0.295 -17.793 1.00 93.00 132 THR A O 1
ATOM 1029 N N . VAL A 1 133 ? 5.423 1.728 -16.950 1.00 93.50 133 VAL A N 1
ATOM 1030 C CA . VAL A 1 133 ? 5.590 1.262 -15.573 1.00 93.50 133 VAL A CA 1
ATOM 1031 C C . VAL A 1 133 ? 4.498 1.836 -14.686 1.00 93.50 133 VAL A C 1
ATOM 1033 O O . VAL A 1 133 ? 4.252 3.041 -14.653 1.00 93.50 133 VAL A O 1
ATOM 1036 N N . THR A 1 134 ? 3.854 0.955 -13.932 1.00 90.94 134 THR A N 1
ATOM 1037 C CA . THR A 1 134 ? 2.874 1.311 -12.911 1.00 90.94 134 THR A CA 1
ATOM 1038 C C . THR A 1 134 ? 3.386 0.860 -11.558 1.00 90.94 134 THR A C 1
ATOM 1040 O O . THR A 1 134 ? 3.615 -0.324 -11.320 1.00 90.94 134 THR A O 1
ATOM 1043 N N . CYS A 1 135 ? 3.574 1.814 -10.654 1.00 90.88 135 CYS A N 1
ATOM 1044 C CA . CYS A 1 135 ? 3.942 1.549 -9.274 1.00 90.88 135 CYS A CA 1
ATOM 1045 C C . CYS A 1 135 ? 2.738 1.763 -8.361 1.00 90.88 135 CYS A C 1
ATOM 1047 O O . CYS A 1 135 ? 2.076 2.797 -8.431 1.00 90.88 135 CYS A O 1
ATOM 1049 N N . ILE A 1 136 ? 2.473 0.788 -7.496 1.00 87.88 136 ILE A N 1
ATOM 1050 C CA . ILE A 1 136 ? 1.410 0.838 -6.495 1.00 87.88 136 ILE A CA 1
ATOM 1051 C C . ILE A 1 136 ? 2.044 1.156 -5.147 1.00 87.88 136 ILE A C 1
ATOM 1053 O O . ILE A 1 136 ? 2.999 0.492 -4.731 1.00 87.88 136 ILE A O 1
ATOM 1057 N N . THR A 1 137 ? 1.505 2.156 -4.457 1.00 88.25 137 THR A N 1
ATOM 1058 C CA . THR A 1 137 ? 2.018 2.613 -3.166 1.00 88.25 137 THR A CA 1
ATOM 1059 C C . THR A 1 137 ? 0.921 2.744 -2.117 1.00 88.25 137 THR A C 1
ATOM 1061 O O . THR A 1 137 ? -0.260 2.905 -2.421 1.00 88.25 137 THR A O 1
ATOM 1064 N N . SER A 1 138 ? 1.313 2.752 -0.845 1.00 79.94 138 SER A N 1
ATOM 1065 C CA . SER A 1 138 ? 0.401 2.917 0.292 1.00 79.94 138 SER A CA 1
ATOM 1066 C C . SER A 1 138 ? -0.000 4.375 0.577 1.00 79.94 138 SER A C 1
ATOM 1068 O O . SER A 1 138 ? -0.264 4.722 1.731 1.00 79.94 138 SER A O 1
ATOM 1070 N N . GLY A 1 139 ? 0.023 5.238 -0.442 1.00 76.56 139 GLY A N 1
ATOM 1071 C CA . GLY A 1 139 ? -0.180 6.681 -0.323 1.00 76.56 139 GLY A CA 1
ATOM 1072 C C . GLY A 1 139 ? 1.123 7.459 -0.134 1.00 76.56 139 GLY A C 1
ATOM 1073 O O . GLY A 1 139 ? 2.038 7.028 0.572 1.00 76.56 139 GLY A O 1
ATOM 1074 N N . ASN A 1 140 ? 1.198 8.630 -0.770 1.00 83.75 140 ASN A N 1
ATOM 1075 C CA . ASN A 1 140 ? 2.386 9.480 -0.792 1.00 83.75 140 ASN A CA 1
ATOM 1076 C C . ASN A 1 140 ? 2.037 10.964 -0.716 1.00 83.75 140 ASN A C 1
ATOM 1078 O O . ASN A 1 140 ? 1.032 11.424 -1.254 1.00 83.75 140 ASN A O 1
ATOM 1082 N N . THR A 1 141 ? 2.930 11.744 -0.114 1.00 85.12 141 THR A N 1
ATOM 1083 C CA . THR A 1 141 ? 2.945 13.194 -0.326 1.00 85.12 141 THR A CA 1
ATOM 1084 C C . THR A 1 141 ? 3.391 13.514 -1.756 1.00 85.12 141 THR A C 1
ATOM 1086 O O . THR A 1 141 ? 4.134 12.745 -2.366 1.00 85.12 141 THR A O 1
ATOM 1089 N N . LYS A 1 142 ? 3.031 14.695 -2.277 1.00 86.69 142 LYS A N 1
ATOM 1090 C CA . LYS A 1 142 ? 3.449 15.137 -3.626 1.00 86.69 142 LYS A CA 1
ATOM 1091 C C . LYS A 1 142 ? 4.963 15.035 -3.857 1.00 86.69 142 LYS A C 1
ATOM 1093 O O . LYS A 1 142 ? 5.404 14.711 -4.950 1.00 86.69 142 LYS A O 1
ATOM 1098 N N . ALA A 1 143 ? 5.764 15.312 -2.829 1.00 85.00 143 ALA A N 1
ATOM 1099 C CA . ALA A 1 143 ? 7.218 15.290 -2.947 1.00 85.00 143 ALA A CA 1
ATOM 1100 C C . ALA A 1 143 ? 7.799 13.861 -2.950 1.00 85.00 143 ALA A C 1
ATOM 1102 O O . ALA A 1 143 ? 8.817 13.617 -3.593 1.00 85.00 143 ALA A O 1
ATOM 1103 N N . GLU A 1 144 ? 7.154 12.918 -2.256 1.00 89.62 144 GLU A N 1
ATOM 1104 C CA . GLU A 1 144 ? 7.475 11.486 -2.336 1.00 89.62 144 GLU A CA 1
ATOM 1105 C C . GLU A 1 144 ? 7.065 10.911 -3.692 1.00 89.62 144 GLU A C 1
ATOM 1107 O O . GLU A 1 144 ? 7.857 10.203 -4.305 1.00 89.62 144 GLU A O 1
ATOM 1112 N N . GLU A 1 145 ? 5.884 11.277 -4.194 1.00 91.19 145 GLU A N 1
ATOM 1113 C CA . GLU A 1 145 ? 5.411 10.893 -5.527 1.00 91.19 145 GLU A CA 1
ATOM 1114 C C . GLU A 1 145 ? 6.382 11.358 -6.622 1.00 91.19 145 GLU A C 1
ATOM 1116 O O . GLU A 1 145 ? 6.837 10.549 -7.424 1.00 91.19 145 GLU A O 1
ATOM 1121 N N . GLU A 1 146 ? 6.771 12.635 -6.613 1.00 91.62 146 GLU A N 1
ATOM 1122 C CA . GLU A 1 146 ? 7.743 13.193 -7.562 1.00 91.62 146 GLU A CA 1
ATOM 1123 C C . GLU A 1 146 ? 9.090 12.456 -7.510 1.00 91.62 146 GLU A C 1
ATOM 1125 O O . GLU A 1 146 ? 9.724 12.199 -8.536 1.00 91.62 146 GLU A O 1
ATOM 1130 N N . TRP A 1 147 ? 9.534 12.075 -6.310 1.00 93.75 147 TRP A N 1
ATOM 1131 C CA . TRP A 1 147 ? 10.745 11.276 -6.158 1.00 93.75 147 TRP A CA 1
ATOM 1132 C C . TRP A 1 147 ? 10.592 9.890 -6.800 1.00 93.75 147 TRP A C 1
ATOM 1134 O O . TRP A 1 147 ? 11.507 9.452 -7.499 1.00 93.75 147 TRP A O 1
ATOM 1144 N N . ILE A 1 148 ? 9.449 9.224 -6.600 1.00 94.12 148 ILE A N 1
ATOM 1145 C CA . ILE A 1 148 ? 9.142 7.913 -7.191 1.00 94.12 148 ILE A CA 1
ATOM 1146 C C . ILE A 1 148 ? 9.100 8.021 -8.717 1.00 94.12 148 ILE A C 1
ATOM 1148 O O . ILE A 1 148 ? 9.813 7.274 -9.384 1.00 94.12 148 ILE A O 1
ATOM 1152 N N . ARG A 1 149 ? 8.363 8.993 -9.271 1.00 94.94 149 ARG A N 1
ATOM 1153 C CA . ARG A 1 149 ? 8.247 9.222 -10.723 1.00 94.94 149 ARG A CA 1
ATOM 1154 C C . ARG A 1 149 ? 9.608 9.333 -11.403 1.00 94.94 149 ARG A C 1
ATOM 1156 O O . ARG A 1 149 ? 9.871 8.624 -12.367 1.00 94.94 149 ARG A O 1
ATOM 1163 N N . ARG A 1 150 ? 10.539 10.115 -10.843 1.00 94.81 150 ARG A N 1
ATOM 1164 C CA . ARG A 1 150 ? 11.909 10.230 -11.386 1.00 94.81 150 ARG A CA 1
ATOM 1165 C C . ARG A 1 150 ? 12.654 8.898 -11.422 1.00 94.81 150 ARG A C 1
ATOM 1167 O O . ARG A 1 150 ? 13.429 8.645 -12.346 1.00 94.81 150 ARG A O 1
ATOM 1174 N N . ARG A 1 151 ? 12.457 8.040 -10.414 1.00 95.69 151 ARG A N 1
ATOM 1175 C CA . ARG A 1 151 ? 13.064 6.699 -10.385 1.00 95.69 151 ARG A CA 1
ATOM 1176 C C . ARG A 1 151 ? 12.428 5.773 -11.407 1.00 95.69 151 ARG A C 1
ATOM 1178 O O . ARG A 1 151 ? 13.172 5.058 -12.066 1.00 95.69 151 ARG A O 1
ATOM 1185 N N . LEU A 1 152 ? 11.112 5.842 -11.579 1.00 95.75 152 LEU A N 1
ATOM 1186 C CA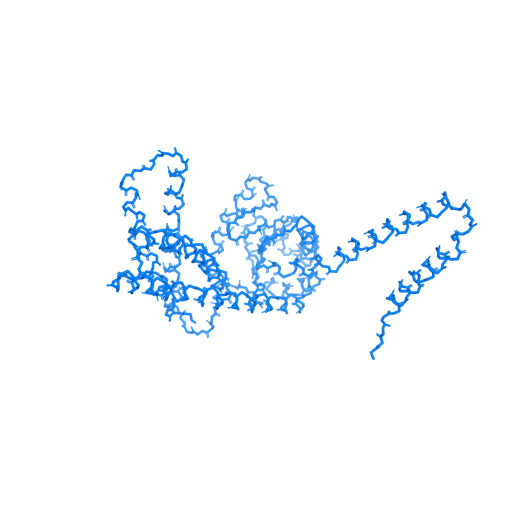 . LEU A 1 152 ? 10.382 5.091 -12.600 1.00 95.75 152 LEU A CA 1
ATOM 1187 C C . LEU A 1 152 ? 10.801 5.498 -14.020 1.00 95.75 152 LEU A C 1
ATOM 1189 O O . LEU A 1 152 ? 11.115 4.635 -14.828 1.00 95.75 152 LEU A O 1
ATOM 1193 N N . GLN A 1 153 ? 10.929 6.795 -14.300 1.00 96.25 153 GLN A N 1
ATOM 1194 C CA . GLN A 1 153 ? 11.439 7.292 -15.585 1.00 96.25 153 GLN A CA 1
ATOM 1195 C C . GLN A 1 153 ? 12.881 6.841 -15.847 1.00 96.25 153 GLN A C 1
ATOM 1197 O O . GLN A 1 153 ? 13.225 6.414 -16.946 1.00 96.25 153 GLN A O 1
ATOM 1202 N N . THR A 1 154 ? 13.740 6.893 -14.822 1.00 95.56 154 THR A N 1
ATOM 1203 C CA . THR A 1 154 ? 15.119 6.396 -14.949 1.00 95.56 154 THR A CA 1
ATOM 1204 C C . THR A 1 154 ? 15.136 4.886 -15.195 1.00 95.56 154 THR A C 1
ATOM 1206 O O . THR A 1 154 ? 15.916 4.419 -16.020 1.00 95.56 154 THR A O 1
ATOM 1209 N N . PHE A 1 155 ? 14.276 4.135 -14.502 1.00 96.00 155 PHE A N 1
ATOM 1210 C CA . PHE A 1 155 ? 14.111 2.695 -14.677 1.00 96.00 155 PHE A CA 1
ATOM 1211 C C . PHE A 1 155 ? 13.708 2.359 -16.112 1.00 96.00 155 PHE A C 1
ATOM 1213 O O . PHE A 1 155 ? 14.396 1.564 -16.746 1.00 96.00 155 PHE A O 1
ATOM 1220 N N . LEU A 1 156 ? 12.658 3.008 -16.628 1.00 96.31 156 LEU A N 1
ATOM 1221 C CA . LEU A 1 156 ? 12.174 2.827 -17.996 1.00 96.31 156 LEU A CA 1
ATOM 1222 C C . LEU A 1 156 ? 13.287 3.078 -19.006 1.00 96.31 156 LEU A C 1
ATOM 1224 O O . LEU A 1 156 ? 13.601 2.196 -19.795 1.00 96.31 156 LEU A O 1
ATOM 1228 N N . ARG A 1 157 ? 13.977 4.219 -18.899 1.00 96.06 157 ARG A N 1
ATOM 1229 C CA . ARG A 1 157 ? 15.078 4.558 -19.807 1.00 96.06 157 ARG A CA 1
ATOM 1230 C C . ARG A 1 157 ? 16.181 3.497 -19.809 1.00 96.06 157 ARG A C 1
ATOM 1232 O O . ARG A 1 157 ? 16.694 3.142 -20.863 1.00 96.06 157 ARG A O 1
ATOM 1239 N N . VAL A 1 158 ? 16.581 2.999 -18.636 1.00 95.31 158 VAL A N 1
ATOM 1240 C CA . VAL A 1 158 ? 17.617 1.954 -18.542 1.00 95.31 158 VAL A CA 1
ATOM 1241 C C . VAL A 1 158 ? 17.111 0.626 -19.114 1.00 95.31 158 VAL A C 1
ATOM 1243 O O . VAL A 1 158 ? 17.866 -0.055 -19.806 1.00 95.31 158 VAL A O 1
ATOM 1246 N N . ALA A 1 159 ? 15.853 0.265 -18.851 1.00 94.19 159 ALA A N 1
ATOM 1247 C CA . ALA A 1 159 ? 15.236 -0.948 -19.376 1.00 94.19 159 ALA A CA 1
ATOM 1248 C C . ALA A 1 159 ? 15.128 -0.922 -20.907 1.00 94.19 159 ALA A C 1
ATOM 1250 O O . ALA A 1 159 ? 15.520 -1.887 -21.561 1.00 94.19 159 ALA A O 1
ATOM 1251 N N . GLU A 1 160 ? 14.665 0.191 -21.472 1.00 94.94 160 GLU A N 1
ATOM 1252 C CA . GLU A 1 160 ? 14.483 0.368 -22.913 1.00 94.94 160 GLU A CA 1
ATOM 1253 C C . GLU A 1 160 ? 15.814 0.404 -23.655 1.00 94.94 160 GLU A C 1
ATOM 1255 O O . GLU A 1 160 ? 15.956 -0.277 -24.663 1.00 94.94 160 GLU A O 1
ATOM 1260 N N . ILE A 1 161 ? 16.832 1.095 -23.129 1.00 94.75 161 ILE A N 1
ATOM 1261 C CA . ILE A 1 161 ? 18.181 1.066 -23.719 1.00 94.75 161 ILE A CA 1
ATOM 1262 C C . ILE A 1 161 ? 18.737 -0.360 -23.726 1.00 94.75 161 ILE A C 1
ATOM 1264 O O . ILE A 1 161 ? 19.327 -0.797 -24.712 1.00 94.75 161 ILE A O 1
ATOM 1268 N N . ARG A 1 162 ? 18.559 -1.096 -22.623 1.00 93.44 162 ARG A N 1
ATOM 1269 C CA . ARG A 1 162 ? 19.105 -2.448 -22.484 1.00 93.44 162 ARG A CA 1
ATOM 1270 C C . ARG A 1 162 ? 18.438 -3.452 -23.423 1.00 93.44 162 ARG A C 1
ATOM 1272 O O . ARG A 1 162 ? 19.115 -4.351 -23.912 1.00 93.44 162 ARG A O 1
ATOM 1279 N N . HIS A 1 163 ? 17.137 -3.303 -23.657 1.00 91.88 163 HIS A N 1
ATOM 1280 C CA . HIS A 1 163 ? 16.327 -4.257 -24.420 1.00 91.88 163 HIS A CA 1
ATOM 1281 C C . HIS A 1 163 ? 15.800 -3.701 -25.740 1.00 91.88 163 HIS A C 1
ATOM 1283 O O . HIS A 1 163 ? 14.884 -4.281 -26.316 1.00 91.88 163 HIS A O 1
ATOM 1289 N N . TRP A 1 164 ? 16.386 -2.610 -26.238 1.00 92.69 164 TRP A N 1
ATOM 1290 C CA . TRP A 1 164 ? 15.899 -1.856 -27.396 1.00 92.69 164 TRP A CA 1
ATOM 1291 C C . TRP A 1 164 ? 15.518 -2.752 -28.577 1.00 92.69 164 TRP A C 1
ATOM 1293 O O . TRP A 1 164 ? 14.391 -2.703 -29.061 1.00 92.69 164 TRP A O 1
ATOM 1303 N N . ASN A 1 165 ? 16.434 -3.632 -28.991 1.00 90.62 165 ASN A N 1
ATOM 1304 C CA . ASN A 1 165 ? 16.216 -4.519 -30.134 1.00 90.62 165 ASN A CA 1
ATOM 1305 C C . ASN A 1 165 ? 15.025 -5.464 -29.912 1.00 90.62 165 ASN A C 1
ATOM 1307 O O . ASN A 1 165 ? 14.213 -5.639 -30.817 1.00 90.62 165 ASN A O 1
ATOM 1311 N N . ASN A 1 166 ? 14.885 -6.024 -28.707 1.00 89.06 166 ASN A N 1
ATOM 1312 C CA . ASN A 1 166 ? 13.815 -6.968 -28.368 1.00 89.06 166 ASN A CA 1
ATOM 1313 C C . ASN A 1 166 ? 12.452 -6.277 -28.232 1.00 89.06 166 ASN A C 1
ATOM 1315 O O . ASN A 1 166 ? 11.429 -6.875 -28.548 1.00 89.06 166 ASN A O 1
ATOM 1319 N N . LEU A 1 167 ? 12.430 -5.024 -27.770 1.00 90.19 167 LEU A N 1
ATOM 1320 C CA . LEU A 1 167 ? 11.208 -4.224 -27.660 1.00 90.19 167 LEU A CA 1
ATOM 1321 C C . LEU A 1 167 ? 10.749 -3.712 -29.032 1.00 90.19 167 LEU A C 1
ATOM 1323 O O . LEU A 1 167 ? 9.566 -3.767 -29.351 1.00 90.19 167 LEU A O 1
ATOM 1327 N N . MET A 1 168 ? 11.688 -3.284 -29.879 1.00 88.81 168 MET A N 1
ATOM 1328 C CA . MET A 1 168 ? 11.394 -2.806 -31.231 1.00 88.81 168 MET A CA 1
ATOM 1329 C C . MET A 1 168 ? 10.956 -3.942 -32.168 1.00 88.81 168 MET A C 1
ATOM 1331 O O . MET A 1 168 ? 10.040 -3.763 -32.967 1.00 88.81 168 MET A O 1
ATOM 1335 N N . SER A 1 169 ? 11.590 -5.115 -32.066 1.00 86.69 169 SER A N 1
ATOM 1336 C CA . SER A 1 169 ? 11.264 -6.317 -32.851 1.00 86.69 169 SER A CA 1
ATOM 1337 C C . SER A 1 169 ? 10.510 -7.359 -32.019 1.00 86.69 169 SER A C 1
ATOM 1339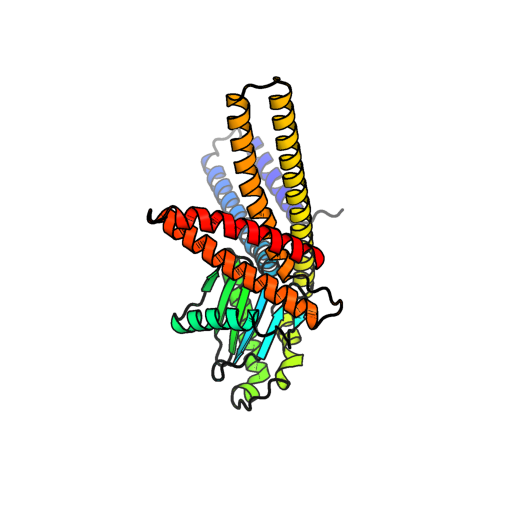 O O . SER A 1 169 ? 10.841 -8.543 -32.018 1.00 86.69 169 SER A O 1
ATOM 1341 N N . TRP A 1 170 ? 9.496 -6.899 -31.280 1.00 86.38 170 TRP A N 1
ATOM 1342 C CA . TRP A 1 170 ? 8.753 -7.716 -30.322 1.00 86.38 170 TRP A CA 1
ATOM 1343 C C . TRP A 1 170 ? 8.206 -9.016 -30.935 1.00 86.38 170 TRP A C 1
ATOM 1345 O O . TRP A 1 170 ? 7.264 -8.999 -31.727 1.00 86.38 170 TRP A O 1
ATOM 1355 N N . ALA A 1 171 ? 8.766 -10.151 -30.509 1.00 81.81 171 ALA A N 1
ATOM 1356 C CA . ALA A 1 171 ? 8.370 -11.490 -30.953 1.00 81.81 171 ALA A CA 1
ATOM 1357 C C . ALA A 1 171 ? 7.436 -12.218 -29.964 1.00 81.81 171 ALA A C 1
ATOM 1359 O O . ALA A 1 171 ? 7.024 -13.345 -30.226 1.00 81.81 171 ALA A O 1
ATOM 1360 N N . GLY A 1 172 ? 7.096 -11.595 -28.829 1.00 78.75 172 GLY A N 1
ATOM 1361 C CA . GLY A 1 172 ? 6.235 -12.201 -27.804 1.00 78.75 172 GLY A CA 1
ATOM 1362 C C . GLY A 1 172 ? 6.968 -12.953 -26.692 1.00 78.75 172 GLY A C 1
ATOM 1363 O O . GLY A 1 172 ? 6.321 -13.367 -25.735 1.00 78.75 172 GLY A O 1
ATOM 1364 N N . ASP A 1 173 ? 8.288 -13.119 -26.789 1.00 79.88 173 ASP A N 1
ATOM 1365 C CA . ASP A 1 173 ? 9.075 -13.858 -25.800 1.00 79.88 173 ASP A CA 1
ATOM 1366 C C . ASP A 1 173 ? 9.445 -12.985 -24.589 1.00 79.88 173 ASP A C 1
ATOM 1368 O O . ASP A 1 173 ? 10.274 -12.077 -24.673 1.00 79.88 173 ASP A O 1
ATOM 1372 N N . THR A 1 174 ? 8.824 -13.270 -23.443 1.00 79.75 174 THR A N 1
ATOM 1373 C CA . THR A 1 174 ? 9.067 -12.569 -22.174 1.00 79.75 174 THR A CA 1
ATOM 1374 C C . THR A 1 174 ? 10.256 -13.131 -21.390 1.00 79.75 174 THR A C 1
ATOM 1376 O O . THR A 1 174 ? 10.742 -12.460 -20.480 1.00 79.75 174 THR A O 1
ATOM 1379 N N . SER A 1 175 ? 10.752 -14.329 -21.724 1.00 77.50 175 SER A N 1
ATOM 1380 C CA . SER A 1 175 ? 11.813 -15.007 -20.960 1.00 77.50 175 SER A CA 1
ATOM 1381 C C . SER A 1 175 ? 13.126 -14.211 -20.951 1.00 77.50 175 SER A C 1
ATOM 1383 O O . SER A 1 175 ? 13.816 -14.126 -19.937 1.00 77.50 175 SER A O 1
ATOM 1385 N N . ILE A 1 176 ? 13.404 -13.500 -22.048 1.00 81.44 176 ILE A N 1
ATOM 1386 C CA . ILE A 1 176 ? 14.590 -12.651 -22.251 1.00 81.44 176 ILE A CA 1
ATOM 1387 C C . ILE A 1 176 ? 14.678 -11.519 -21.205 1.00 81.44 176 ILE A C 1
ATOM 1389 O O . ILE A 1 176 ? 15.746 -10.961 -20.938 1.00 81.44 176 ILE A O 1
ATOM 1393 N N . PHE A 1 177 ? 13.550 -11.172 -20.587 1.00 82.81 177 PHE A N 1
ATOM 1394 C CA . PHE A 1 177 ? 13.443 -10.079 -19.633 1.00 82.81 177 PHE A CA 1
ATOM 1395 C C . PHE A 1 177 ? 13.620 -10.539 -18.181 1.00 82.81 177 PHE A C 1
ATOM 1397 O O . PHE A 1 177 ? 13.984 -9.703 -17.345 1.00 82.81 177 PHE A O 1
ATOM 1404 N N . GLU A 1 178 ? 13.408 -11.822 -17.864 1.00 74.31 178 GLU A N 1
ATOM 1405 C CA . GLU A 1 178 ? 13.276 -12.331 -16.488 1.00 74.31 178 GLU A CA 1
ATOM 1406 C C . GLU A 1 178 ? 14.461 -11.961 -15.591 1.00 74.31 178 GLU A C 1
ATOM 1408 O O . GLU A 1 178 ? 14.277 -11.371 -14.528 1.00 74.31 178 GLU A O 1
ATOM 1413 N N . GLU A 1 179 ? 15.688 -12.208 -16.045 1.00 78.12 179 GLU A N 1
ATOM 1414 C CA . GLU A 1 179 ? 16.894 -12.000 -15.231 1.00 78.12 179 GLU A CA 1
ATOM 1415 C C . GLU A 1 179 ? 17.296 -10.522 -15.090 1.00 78.12 179 GLU A C 1
ATOM 1417 O O . GLU A 1 179 ? 18.065 -10.131 -14.204 1.00 78.12 179 GLU A O 1
ATOM 1422 N N . SER A 1 180 ? 16.794 -9.668 -15.981 1.00 84.94 180 SER A N 1
ATOM 1423 C CA . SER A 1 180 ? 17.260 -8.286 -16.094 1.00 84.94 180 SER A CA 1
ATOM 1424 C C . SER A 1 180 ? 16.567 -7.326 -15.126 1.00 84.94 180 SER A C 1
ATOM 1426 O O . SER A 1 180 ? 17.158 -6.299 -14.775 1.00 84.94 18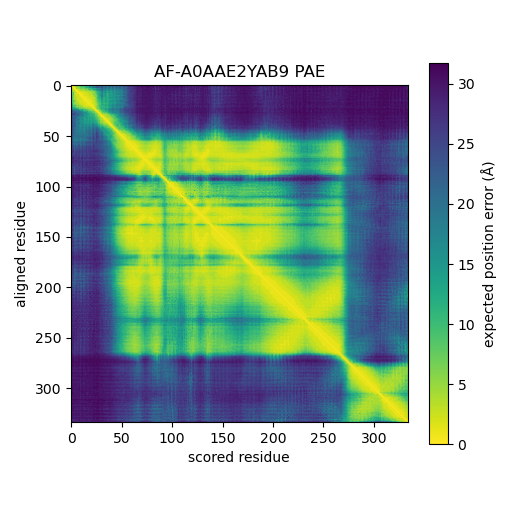0 SER A O 1
ATOM 1428 N N . PHE A 1 181 ? 15.362 -7.664 -14.645 1.00 86.44 181 PHE A N 1
ATOM 1429 C CA . PHE A 1 181 ? 14.565 -6.789 -13.783 1.00 86.44 181 PHE A CA 1
ATOM 1430 C C . PHE A 1 181 ? 15.338 -6.355 -12.540 1.00 86.44 181 PHE A C 1
ATOM 1432 O O . PHE A 1 181 ? 15.518 -5.158 -12.306 1.00 86.44 181 PHE A O 1
ATOM 1439 N N . PHE A 1 182 ? 15.850 -7.322 -11.771 1.00 84.06 182 PHE A N 1
ATOM 1440 C CA . PHE A 1 182 ? 16.563 -7.040 -10.527 1.00 84.06 182 PHE A CA 1
ATOM 1441 C C . PHE A 1 182 ? 17.791 -6.165 -10.760 1.00 84.06 182 PHE A C 1
ATOM 1443 O O . PHE A 1 182 ? 18.057 -5.259 -9.973 1.00 84.06 182 PHE A O 1
ATOM 1450 N N . GLN A 1 183 ? 18.521 -6.382 -11.852 1.00 85.81 183 GLN A N 1
ATOM 1451 C CA . GLN A 1 183 ? 19.701 -5.584 -12.174 1.00 85.81 183 GLN A CA 1
ATOM 1452 C C . GLN A 1 183 ? 19.323 -4.126 -12.476 1.00 85.81 183 GLN A C 1
ATOM 1454 O O . GLN A 1 183 ? 19.966 -3.201 -11.977 1.00 85.81 183 GLN A O 1
ATOM 1459 N N . ILE A 1 184 ? 18.249 -3.913 -13.241 1.00 89.19 184 ILE A N 1
ATOM 1460 C CA . ILE A 1 184 ? 17.776 -2.576 -13.614 1.00 89.19 184 ILE A CA 1
ATOM 1461 C C . ILE A 1 184 ? 17.182 -1.859 -12.396 1.00 89.19 184 ILE A C 1
ATOM 1463 O O . ILE A 1 184 ? 17.594 -0.739 -12.090 1.00 89.19 184 ILE A O 1
ATOM 1467 N N . ILE A 1 185 ? 16.266 -2.492 -11.655 1.00 87.62 185 ILE A N 1
ATOM 1468 C CA . ILE A 1 185 ? 15.604 -1.861 -10.502 1.00 87.62 185 ILE A CA 1
ATOM 1469 C C . ILE A 1 185 ? 16.609 -1.523 -9.390 1.00 87.62 185 ILE A C 1
ATOM 1471 O O . ILE A 1 185 ? 16.540 -0.440 -8.812 1.00 87.62 185 ILE A O 1
ATOM 1475 N N . SER A 1 186 ? 17.616 -2.374 -9.160 1.00 87.50 186 SER A N 1
ATOM 1476 C CA . SER A 1 186 ? 18.672 -2.129 -8.163 1.00 87.50 186 SER A CA 1
ATOM 1477 C C . SER A 1 186 ? 19.567 -0.940 -8.510 1.00 87.50 186 SER A C 1
ATOM 1479 O O . SER A 1 186 ? 20.152 -0.328 -7.616 1.00 87.50 186 SER A O 1
ATOM 1481 N N . SER A 1 187 ? 19.671 -0.587 -9.796 1.00 86.94 187 SER A N 1
ATOM 1482 C CA . SER A 1 187 ? 20.433 0.585 -10.242 1.00 86.94 187 SER A CA 1
ATOM 1483 C C . SER A 1 187 ? 19.736 1.910 -9.899 1.00 86.94 187 SER A C 1
ATOM 1485 O O . SER A 1 187 ? 20.395 2.936 -9.722 1.00 86.94 187 SER A O 1
ATOM 1487 N N . VAL A 1 188 ? 18.404 1.899 -9.757 1.00 89.81 188 VAL A N 1
ATOM 1488 C CA . VAL A 1 188 ? 17.604 3.104 -9.485 1.00 89.81 188 VAL A CA 1
ATOM 1489 C C . VAL A 1 188 ? 17.100 3.178 -8.048 1.00 89.81 188 VAL A C 1
ATOM 1491 O O . VAL A 1 188 ? 16.925 4.278 -7.515 1.00 89.81 188 VAL A O 1
ATOM 1494 N N . ILE A 1 189 ? 16.888 2.024 -7.416 1.00 87.62 189 ILE A N 1
ATOM 1495 C CA . ILE A 1 189 ? 16.310 1.856 -6.087 1.00 87.62 189 ILE A CA 1
ATOM 1496 C C . ILE A 1 189 ? 17.238 0.980 -5.244 1.00 87.62 189 ILE A C 1
ATOM 1498 O O . ILE A 1 189 ? 17.671 -0.093 -5.647 1.00 87.62 189 ILE A O 1
ATOM 1502 N N . ASN A 1 190 ? 17.507 1.415 -4.011 1.00 86.19 190 ASN A N 1
ATOM 1503 C CA . ASN A 1 190 ? 18.271 0.609 -3.066 1.00 86.19 190 ASN A CA 1
ATOM 1504 C C . ASN A 1 190 ? 17.389 -0.521 -2.506 1.00 86.19 190 ASN A C 1
ATOM 1506 O O . ASN A 1 190 ? 16.667 -0.328 -1.521 1.00 86.19 190 ASN A O 1
ATOM 1510 N N . MET A 1 191 ? 17.458 -1.700 -3.127 1.00 86.69 191 MET A N 1
ATOM 1511 C CA . MET A 1 191 ? 16.642 -2.864 -2.759 1.00 86.69 191 MET A CA 1
ATOM 1512 C C . MET A 1 191 ? 16.892 -3.334 -1.320 1.00 86.69 191 MET A C 1
ATOM 1514 O O . MET A 1 191 ? 15.945 -3.630 -0.595 1.00 86.69 191 MET A O 1
ATOM 1518 N N . ASN A 1 192 ? 18.140 -3.280 -0.842 1.00 82.25 192 ASN A N 1
ATOM 1519 C CA . ASN A 1 192 ? 18.487 -3.643 0.538 1.00 82.25 192 ASN A CA 1
ATOM 1520 C C . ASN A 1 192 ? 17.822 -2.728 1.575 1.00 82.25 192 ASN A C 1
ATOM 1522 O O . ASN A 1 192 ? 17.326 -3.191 2.604 1.00 82.25 192 ASN A O 1
ATOM 1526 N N . ASN A 1 193 ? 17.821 -1.417 1.326 1.00 86.94 193 ASN A N 1
ATOM 1527 C CA . ASN A 1 193 ? 17.153 -0.460 2.203 1.00 86.94 193 ASN A CA 1
ATOM 1528 C C . ASN A 1 193 ? 15.632 -0.633 2.139 1.00 86.94 193 ASN A C 1
ATOM 1530 O O . ASN A 1 193 ? 14.973 -0.652 3.176 1.00 86.94 193 ASN A O 1
ATOM 1534 N N . THR A 1 194 ? 15.093 -0.834 0.935 1.00 86.94 194 THR A N 1
ATOM 1535 C CA . THR A 1 194 ? 13.665 -1.104 0.723 1.00 86.94 194 THR A CA 1
ATOM 1536 C C . THR A 1 194 ? 13.228 -2.323 1.527 1.00 86.94 194 THR A C 1
ATOM 1538 O O . THR A 1 194 ? 12.286 -2.225 2.302 1.00 86.94 194 THR A O 1
ATOM 1541 N N . PHE A 1 195 ? 13.979 -3.426 1.477 1.00 85.12 195 PHE A N 1
ATOM 1542 C CA . PHE A 1 195 ? 13.662 -4.647 2.222 1.00 85.12 195 PHE A CA 1
ATOM 1543 C C . PHE A 1 195 ? 13.604 -4.416 3.733 1.00 85.12 195 PHE A C 1
ATOM 1545 O O . PHE A 1 195 ? 12.653 -4.828 4.401 1.00 85.12 195 PHE A O 1
ATOM 1552 N N . LYS A 1 196 ? 14.589 -3.698 4.286 1.00 86.44 196 LYS A N 1
ATOM 1553 C CA . LYS A 1 196 ? 14.605 -3.343 5.713 1.00 86.44 196 LYS A CA 1
ATOM 1554 C C . LYS A 1 196 ? 13.385 -2.505 6.098 1.00 86.44 196 LYS A C 1
ATOM 1556 O O . LYS A 1 196 ? 12.760 -2.779 7.124 1.00 86.44 196 LYS A O 1
ATOM 1561 N N . LEU A 1 197 ? 13.041 -1.514 5.276 1.00 89.25 197 LEU A N 1
ATOM 1562 C CA . LEU A 1 197 ? 11.900 -0.629 5.507 1.00 89.25 197 LEU A CA 1
ATOM 1563 C C . LEU A 1 197 ? 10.569 -1.379 5.414 1.00 89.25 197 LEU A C 1
ATOM 1565 O O . LEU A 1 197 ? 9.713 -1.189 6.277 1.00 89.25 197 LEU A O 1
ATOM 1569 N N . GLN A 1 198 ? 10.419 -2.283 4.446 1.00 86.50 198 GLN A N 1
ATOM 1570 C CA . GLN A 1 198 ? 9.229 -3.124 4.303 1.00 86.50 198 GLN A CA 1
ATOM 1571 C C . GLN A 1 198 ? 9.069 -4.061 5.498 1.00 86.50 198 GLN A C 1
ATOM 1573 O O . GLN A 1 198 ? 8.027 -4.064 6.153 1.00 86.50 198 GLN A O 1
ATOM 1578 N N . LYS A 1 199 ? 10.139 -4.754 5.903 1.00 85.50 199 LYS A N 1
ATOM 1579 C CA . LYS A 1 199 ? 10.135 -5.598 7.108 1.00 85.50 199 LYS A CA 1
ATOM 1580 C C . LYS A 1 199 ? 9.737 -4.811 8.362 1.00 85.50 199 LYS A C 1
ATOM 1582 O O . LYS A 1 199 ? 8.948 -5.293 9.181 1.00 85.50 199 LYS A O 1
ATOM 1587 N N . GLN A 1 200 ? 10.251 -3.590 8.516 1.00 88.25 200 GLN A N 1
ATOM 1588 C CA . GLN A 1 200 ? 9.891 -2.709 9.627 1.00 88.25 200 GLN A CA 1
ATOM 1589 C C . GLN A 1 200 ? 8.421 -2.274 9.561 1.00 88.25 200 GLN A C 1
ATOM 1591 O O . GLN A 1 200 ? 7.725 -2.314 10.578 1.00 88.25 200 GLN A O 1
ATOM 1596 N N . ARG A 1 201 ? 7.930 -1.896 8.376 1.00 85.94 201 ARG A N 1
ATOM 1597 C CA . ARG A 1 201 ? 6.530 -1.529 8.139 1.00 85.94 201 ARG A CA 1
ATOM 1598 C C . ARG A 1 201 ? 5.595 -2.676 8.516 1.00 85.94 201 ARG A C 1
ATOM 1600 O O . ARG A 1 201 ? 4.702 -2.474 9.335 1.00 85.94 201 ARG A O 1
ATOM 1607 N N . ILE A 1 202 ? 5.845 -3.882 8.014 1.00 84.38 202 ILE A N 1
ATOM 1608 C CA . ILE A 1 202 ? 5.046 -5.082 8.306 1.00 84.38 202 ILE A CA 1
ATOM 1609 C C . ILE A 1 202 ? 5.030 -5.371 9.809 1.00 84.38 202 ILE A C 1
ATOM 1611 O O . ILE A 1 202 ? 3.970 -5.597 10.394 1.00 84.38 202 ILE A O 1
ATOM 1615 N N . SER A 1 203 ? 6.191 -5.300 10.467 1.00 87.19 203 SER A N 1
ATOM 1616 C CA . SER A 1 203 ? 6.302 -5.469 11.921 1.00 87.19 203 SER A CA 1
ATOM 1617 C C . SER A 1 203 ? 5.451 -4.451 12.690 1.00 87.19 203 SER A C 1
ATOM 1619 O O . SER A 1 203 ? 4.718 -4.814 13.614 1.00 87.19 203 SER A O 1
ATOM 1621 N N . ASN A 1 204 ? 5.471 -3.181 12.278 1.00 88.38 204 ASN A N 1
ATOM 1622 C CA . ASN A 1 204 ? 4.650 -2.135 12.887 1.00 88.38 204 ASN A CA 1
ATOM 1623 C C . ASN A 1 204 ? 3.149 -2.385 12.687 1.00 88.38 204 ASN A C 1
ATOM 1625 O O . ASN A 1 204 ? 2.375 -2.207 13.629 1.00 88.38 204 ASN A O 1
ATOM 1629 N N . ILE A 1 205 ? 2.738 -2.836 11.499 1.00 85.31 205 ILE A N 1
ATOM 1630 C CA . ILE A 1 205 ? 1.339 -3.181 11.212 1.00 85.31 205 ILE A CA 1
ATOM 1631 C C . ILE A 1 205 ? 0.899 -4.371 12.082 1.00 85.31 205 ILE A C 1
ATOM 1633 O O . ILE A 1 205 ? -0.165 -4.309 12.695 1.00 85.31 205 ILE A O 1
ATOM 1637 N N . ARG A 1 206 ? 1.738 -5.405 12.251 1.00 87.38 206 ARG A N 1
ATOM 1638 C CA . ARG A 1 206 ? 1.463 -6.538 13.161 1.00 87.38 206 ARG A CA 1
ATOM 1639 C C . ARG A 1 206 ? 1.291 -6.091 14.613 1.00 87.38 206 ARG A C 1
ATOM 1641 O O . ARG A 1 206 ? 0.333 -6.489 15.272 1.00 87.38 206 ARG A O 1
ATOM 1648 N N . ARG A 1 207 ? 2.165 -5.208 15.108 1.00 90.06 207 ARG A N 1
ATOM 1649 C CA . ARG A 1 207 ? 2.029 -4.625 16.457 1.00 90.06 207 ARG A CA 1
ATOM 1650 C C . ARG A 1 207 ? 0.745 -3.812 16.599 1.00 90.06 207 ARG A C 1
ATOM 1652 O O . ARG A 1 207 ? 0.085 -3.892 17.630 1.00 90.06 207 ARG A O 1
ATOM 1659 N N . LYS A 1 208 ? 0.379 -3.042 15.571 1.00 91.00 208 LYS A N 1
ATOM 1660 C CA . LYS A 1 208 ? -0.875 -2.281 15.545 1.00 91.00 208 LYS A CA 1
ATOM 1661 C C . LYS A 1 208 ? -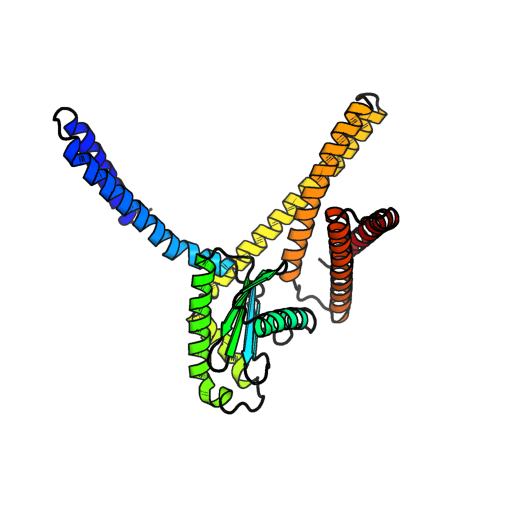2.091 -3.211 15.577 1.00 91.00 208 LYS A C 1
ATOM 1663 O O . LYS A 1 208 ? -2.991 -2.953 16.368 1.00 91.00 208 LYS A O 1
ATOM 1668 N N . LYS A 1 209 ? -2.085 -4.310 14.809 1.00 89.25 209 LYS A N 1
ATOM 1669 C CA . LYS A 1 209 ? -3.131 -5.350 14.846 1.00 89.25 209 LYS A CA 1
ATOM 1670 C C . LYS A 1 209 ? -3.317 -5.877 16.270 1.00 89.25 209 LYS A C 1
ATOM 1672 O O . LYS A 1 209 ? -4.433 -5.861 16.774 1.00 89.25 209 LYS A O 1
ATOM 1677 N N . ALA A 1 210 ? -2.227 -6.269 16.932 1.00 89.81 210 ALA A N 1
ATOM 1678 C CA . ALA A 1 210 ? -2.278 -6.796 18.296 1.00 89.81 210 ALA A CA 1
ATOM 1679 C C . ALA A 1 210 ? -2.845 -5.784 19.309 1.00 89.81 210 ALA A C 1
ATOM 1681 O O . ALA A 1 210 ? -3.655 -6.150 20.156 1.00 89.81 210 ALA A O 1
ATOM 1682 N N . ARG A 1 211 ? -2.465 -4.503 19.201 1.00 95.06 211 ARG A N 1
ATOM 1683 C CA . ARG A 1 211 ? -3.006 -3.434 20.060 1.00 95.06 211 ARG A CA 1
ATOM 1684 C C . ARG A 1 211 ? -4.501 -3.222 19.845 1.00 95.06 211 ARG A C 1
ATOM 1686 O O . ARG A 1 211 ? -5.245 -3.201 20.815 1.00 95.06 211 ARG A O 1
ATOM 1693 N N . LEU A 1 212 ? -4.934 -3.113 18.589 1.00 92.06 212 LEU A N 1
ATOM 1694 C CA . LEU A 1 212 ? -6.348 -2.933 18.249 1.00 92.06 212 LEU A CA 1
ATOM 1695 C C . LEU A 1 212 ? -7.194 -4.119 18.726 1.00 92.06 212 LEU A C 1
ATOM 1697 O O . LEU A 1 212 ? -8.275 -3.915 19.263 1.00 92.06 212 LEU A O 1
ATOM 1701 N N . TYR A 1 213 ? -6.680 -5.343 18.593 1.00 90.44 213 TYR A N 1
ATOM 1702 C CA . TYR A 1 213 ? -7.341 -6.538 19.112 1.00 90.44 213 TYR A CA 1
ATOM 1703 C C . TYR A 1 213 ? -7.479 -6.513 20.641 1.00 90.44 213 TYR A C 1
ATOM 1705 O O . TYR A 1 213 ? -8.556 -6.770 21.174 1.00 90.44 213 TYR A O 1
ATOM 1713 N N . ALA A 1 214 ? -6.411 -6.146 21.357 1.00 93.31 214 ALA A N 1
ATOM 1714 C CA . ALA A 1 214 ? -6.461 -6.000 22.810 1.00 93.31 214 ALA A CA 1
ATOM 1715 C C . ALA A 1 214 ? -7.462 -4.915 23.247 1.00 93.31 214 ALA A C 1
ATOM 1717 O O . ALA A 1 214 ? -8.187 -5.103 24.221 1.00 93.31 214 ALA A O 1
ATOM 1718 N N . GLU A 1 215 ? -7.540 -3.800 22.516 1.00 94.62 215 GLU A N 1
ATOM 1719 C CA . GLU A 1 215 ? -8.536 -2.758 22.771 1.00 94.62 215 GLU A CA 1
ATOM 1720 C C . GLU A 1 215 ? -9.971 -3.253 22.550 1.00 94.62 215 GLU A C 1
ATOM 1722 O O . GLU A 1 215 ? -10.826 -2.946 23.375 1.00 94.62 215 GLU A O 1
ATOM 1727 N N . LEU A 1 216 ? -10.239 -4.036 21.497 1.00 92.19 216 LEU A N 1
ATOM 1728 C CA . LEU A 1 216 ? -11.560 -4.640 21.274 1.00 92.19 216 LEU A CA 1
ATOM 1729 C C . LEU A 1 216 ? -11.957 -5.551 22.437 1.00 92.19 216 LEU A C 1
ATOM 1731 O O . LEU A 1 216 ? -13.027 -5.365 23.008 1.00 92.19 216 LEU A O 1
ATOM 1735 N N . LYS A 1 217 ? -11.050 -6.435 22.867 1.00 92.56 217 LYS A N 1
ATOM 1736 C CA . LYS A 1 217 ? -11.284 -7.332 24.006 1.00 92.56 217 LYS A CA 1
ATOM 1737 C C . LYS A 1 217 ? -11.563 -6.574 25.310 1.00 92.56 217 LYS A C 1
ATOM 1739 O O . LYS A 1 217 ? -12.382 -7.005 26.115 1.00 92.56 217 LYS A O 1
ATOM 1744 N N . ASN A 1 218 ? -10.889 -5.443 25.525 1.00 94.88 218 ASN A N 1
ATOM 1745 C CA . ASN A 1 218 ? -11.142 -4.587 26.685 1.00 94.88 218 ASN A CA 1
ATOM 1746 C C . ASN A 1 218 ? -12.508 -3.892 26.616 1.00 94.88 218 ASN A C 1
ATOM 1748 O O . ASN A 1 218 ? -13.110 -3.636 27.652 1.00 94.88 218 ASN A O 1
ATOM 1752 N N . LEU A 1 219 ? -12.997 -3.558 25.419 1.00 92.25 219 LEU A N 1
ATOM 1753 C CA . LEU A 1 219 ? -14.342 -3.004 25.268 1.00 92.25 219 LEU A CA 1
ATOM 1754 C C . LEU A 1 219 ? -15.417 -4.067 25.482 1.00 92.25 219 LEU A C 1
ATOM 1756 O O . LEU A 1 219 ? -16.429 -3.753 26.099 1.00 92.25 219 LEU A O 1
ATOM 1760 N N . ASP A 1 220 ? -15.189 -5.302 25.030 1.00 89.44 220 ASP A N 1
ATOM 1761 C CA . ASP A 1 220 ? -16.096 -6.423 25.304 1.00 89.44 220 ASP A CA 1
ATOM 1762 C C . ASP A 1 220 ? -16.239 -6.642 26.819 1.00 89.44 220 ASP A C 1
ATOM 1764 O O . ASP A 1 220 ? -17.351 -6.660 27.344 1.00 89.44 220 ASP A O 1
ATOM 1768 N N . SER A 1 221 ? -15.125 -6.659 27.561 1.00 92.12 221 SER A N 1
ATOM 1769 C CA . SER A 1 221 ? -15.174 -6.786 29.024 1.00 92.12 221 SER A CA 1
ATOM 1770 C C . SER A 1 221 ? -15.796 -5.570 29.730 1.00 92.12 221 SER A C 1
ATOM 1772 O O . SER A 1 221 ? -16.416 -5.714 30.789 1.00 92.12 221 SER A O 1
ATOM 1774 N N . GLU A 1 222 ? -15.675 -4.365 29.163 1.00 93.06 222 GLU A N 1
ATOM 1775 C CA . GLU A 1 222 ? -16.341 -3.160 29.672 1.00 93.06 222 GLU A CA 1
ATOM 1776 C C . GLU A 1 222 ? -17.870 -3.255 29.518 1.00 93.06 222 GLU A C 1
ATOM 1778 O O . GLU A 1 222 ? -18.596 -2.891 30.449 1.00 93.06 222 GLU A O 1
ATOM 1783 N N . ILE A 1 223 ? -18.356 -3.797 28.392 1.00 90.81 223 ILE A N 1
ATOM 1784 C CA . ILE A 1 223 ? -19.783 -4.083 28.167 1.00 90.81 223 ILE A CA 1
ATOM 1785 C C . ILE A 1 223 ? -20.284 -5.074 29.218 1.00 90.81 223 ILE A C 1
ATOM 1787 O O . ILE A 1 223 ? -21.233 -4.746 29.932 1.00 90.81 223 ILE A O 1
ATOM 1791 N N . ASP A 1 224 ? -19.604 -6.211 29.390 1.00 90.88 224 ASP A N 1
ATOM 1792 C CA . ASP A 1 224 ? -19.977 -7.234 30.379 1.00 90.88 224 ASP A CA 1
ATOM 1793 C C . ASP A 1 224 ? -20.049 -6.649 31.798 1.00 90.88 224 ASP A C 1
ATOM 1795 O O . ASP A 1 224 ? -20.974 -6.916 32.571 1.00 90.88 224 ASP A O 1
ATOM 1799 N N . THR A 1 225 ? -19.089 -5.785 32.142 1.00 93.81 225 THR A N 1
ATOM 1800 C CA . THR A 1 225 ? -19.029 -5.127 33.453 1.00 93.81 225 THR A CA 1
ATOM 1801 C C . THR A 1 225 ? -20.216 -4.190 33.673 1.00 93.81 225 THR A C 1
ATOM 1803 O O . THR A 1 225 ? -20.760 -4.111 34.778 1.00 93.81 225 THR A O 1
ATOM 1806 N N . ILE A 1 226 ? -20.617 -3.443 32.646 1.00 92.00 226 ILE A N 1
ATOM 1807 C CA . ILE A 1 226 ? -21.741 -2.506 32.719 1.00 92.00 226 ILE A CA 1
ATOM 1808 C C . ILE A 1 226 ? -23.077 -3.258 32.742 1.00 92.00 226 ILE A C 1
ATOM 1810 O O . ILE A 1 226 ? -23.951 -2.898 33.529 1.00 92.00 226 ILE A O 1
ATOM 1814 N N . GLU A 1 227 ? -23.210 -4.350 31.988 1.00 91.06 227 GLU A N 1
ATOM 1815 C CA . GLU A 1 227 ? -24.367 -5.252 32.059 1.00 91.06 227 GLU A CA 1
ATOM 1816 C C . GLU A 1 227 ? -24.506 -5.895 33.443 1.00 91.06 227 GLU A C 1
ATOM 1818 O O . GLU A 1 227 ? -25.599 -5.926 34.010 1.00 91.06 227 GLU A O 1
ATOM 1823 N N . ALA A 1 228 ? -23.399 -6.336 34.046 1.00 92.69 228 ALA A N 1
ATOM 1824 C CA . ALA A 1 228 ? -23.396 -6.842 35.414 1.00 92.69 228 ALA A CA 1
ATOM 1825 C C . ALA A 1 228 ? -23.780 -5.757 36.437 1.00 92.69 228 ALA A C 1
ATOM 1827 O O . ALA A 1 228 ? -24.473 -6.043 37.414 1.00 92.69 228 ALA A O 1
ATOM 1828 N N . LYS A 1 229 ? -23.356 -4.501 36.240 1.00 92.75 229 LYS A N 1
ATOM 1829 C CA . LYS A 1 229 ? -23.752 -3.381 37.113 1.00 92.75 229 LYS A CA 1
ATOM 1830 C C . LYS A 1 229 ? -25.245 -3.073 37.013 1.00 92.75 229 LYS A C 1
ATOM 1832 O O . LYS A 1 229 ? -25.845 -2.835 38.058 1.00 92.75 229 LYS A O 1
ATOM 1837 N N . LEU A 1 230 ? -25.831 -3.121 35.814 1.00 92.69 230 LEU A N 1
ATOM 1838 C CA . LEU A 1 230 ? -27.275 -2.953 35.622 1.00 92.69 230 LEU A CA 1
ATOM 1839 C C . LEU A 1 230 ? -28.050 -4.082 36.316 1.00 92.69 230 LEU A C 1
ATOM 1841 O O . LEU A 1 230 ? -28.933 -3.808 37.121 1.00 92.69 230 LEU A O 1
ATOM 1845 N N . LYS A 1 231 ? -27.662 -5.346 36.084 1.00 90.94 231 LYS A N 1
ATOM 1846 C CA . LYS A 1 231 ? -28.296 -6.523 36.715 1.00 90.94 231 LYS A CA 1
ATOM 1847 C C . LYS A 1 231 ? -28.262 -6.470 38.244 1.00 90.94 231 LYS A C 1
ATOM 1849 O O . LYS A 1 231 ? -29.204 -6.902 38.894 1.00 90.94 231 LYS A O 1
ATOM 1854 N N . ASN A 1 232 ? -27.188 -5.923 38.810 1.00 93.56 232 ASN A N 1
ATOM 1855 C CA . ASN A 1 232 ? -27.018 -5.766 40.254 1.00 93.56 232 ASN A CA 1
ATOM 1856 C C . ASN A 1 232 ? -27.642 -4.471 40.814 1.00 93.56 232 ASN A C 1
ATOM 1858 O O . ASN A 1 232 ? -27.378 -4.134 41.967 1.00 93.56 232 ASN A O 1
ATOM 1862 N N . GLY A 1 233 ? -28.387 -3.703 40.007 1.00 89.50 233 GLY A N 1
ATOM 1863 C CA . GLY A 1 233 ? -29.021 -2.446 40.419 1.00 89.50 233 GLY A CA 1
ATOM 1864 C C . GLY A 1 233 ? -28.040 -1.328 40.796 1.00 89.50 233 GLY A C 1
ATOM 1865 O O . GLY A 1 233 ? -28.419 -0.380 41.476 1.00 89.50 233 GLY A O 1
ATOM 1866 N N . LYS A 1 234 ? -26.764 -1.432 40.395 1.00 92.38 234 LYS A N 1
ATOM 1867 C CA . LYS A 1 234 ? -25.706 -0.466 40.753 1.00 92.38 234 LYS A CA 1
ATOM 1868 C C . LYS A 1 234 ? -25.692 0.785 39.874 1.00 92.38 234 LYS A C 1
ATOM 1870 O O . LYS A 1 234 ? -24.988 1.733 40.206 1.00 92.38 234 LYS A O 1
ATOM 1875 N N . ILE A 1 235 ? -26.384 0.753 38.740 1.00 91.81 235 ILE A N 1
ATOM 1876 C CA . ILE A 1 235 ? -26.533 1.868 37.797 1.00 91.81 235 ILE A CA 1
ATOM 1877 C C . ILE A 1 235 ? -27.982 1.909 37.315 1.00 91.81 235 ILE A C 1
ATOM 1879 O O . ILE A 1 235 ? -28.636 0.865 37.268 1.00 91.81 235 ILE A O 1
ATOM 1883 N N . SER A 1 236 ? -28.471 3.095 36.952 1.00 92.62 236 SER A N 1
ATOM 1884 C CA . SER A 1 236 ? -29.797 3.238 36.346 1.00 92.62 236 SER A CA 1
ATOM 1885 C C . SER A 1 236 ? -29.803 2.764 34.890 1.00 92.62 236 SER A C 1
ATOM 1887 O O . SER A 1 236 ? -28.758 2.649 34.243 1.00 92.62 236 SER A O 1
ATOM 1889 N N . GLU A 1 237 ? -30.995 2.513 34.354 1.00 90.62 237 GLU A N 1
ATOM 1890 C CA . GLU A 1 237 ? -31.176 2.099 32.960 1.00 90.62 237 GLU A CA 1
ATOM 1891 C C . GLU A 1 237 ? -30.778 3.206 31.967 1.00 90.62 237 GLU A C 1
ATOM 1893 O O . GLU A 1 237 ? -30.119 2.941 30.962 1.00 90.62 237 GLU A O 1
ATOM 1898 N N . GLU A 1 238 ? -31.050 4.470 32.300 1.00 92.44 238 GLU A N 1
ATOM 1899 C CA . GLU A 1 238 ? -30.573 5.622 31.523 1.00 92.44 238 GLU A CA 1
ATOM 1900 C C . GLU A 1 238 ? -29.039 5.713 31.515 1.00 92.44 238 GLU A C 1
ATOM 1902 O O . GLU A 1 238 ? -28.423 5.918 30.466 1.00 92.44 238 GLU A O 1
ATOM 1907 N N . GLU A 1 239 ? -28.390 5.514 32.669 1.00 92.06 239 GLU A N 1
ATOM 1908 C CA . GLU A 1 239 ? -26.927 5.527 32.768 1.00 92.06 239 GLU A CA 1
ATOM 1909 C C . GLU A 1 239 ? -26.295 4.366 31.983 1.00 92.06 239 GLU A C 1
ATOM 1911 O O . GLU A 1 239 ? -25.247 4.532 31.342 1.00 92.06 239 GLU A O 1
ATOM 1916 N N . PHE A 1 240 ? -26.941 3.198 31.996 1.00 92.25 240 PHE A N 1
ATOM 1917 C CA . PHE A 1 240 ? -26.548 2.040 31.203 1.00 92.25 240 PHE A CA 1
ATOM 1918 C C . PHE A 1 240 ? -26.586 2.344 29.702 1.00 92.25 240 PHE A C 1
ATOM 1920 O O . PHE A 1 240 ? -25.572 2.152 29.024 1.00 92.25 240 PHE A O 1
ATOM 1927 N N . GLU A 1 241 ? -27.698 2.869 29.184 1.00 92.25 241 GLU A N 1
ATOM 1928 C CA . GLU A 1 241 ? -27.857 3.126 27.747 1.00 92.25 241 GLU A CA 1
ATOM 1929 C C . GLU A 1 241 ? -26.876 4.185 27.223 1.00 92.25 241 GLU A C 1
ATOM 1931 O O . GLU A 1 241 ? -26.274 4.012 26.154 1.00 92.25 241 GLU A O 1
ATOM 1936 N N . VAL A 1 242 ? -26.606 5.237 28.005 1.00 93.81 242 VAL A N 1
ATOM 1937 C CA . VAL A 1 242 ? -25.598 6.252 27.652 1.00 93.81 242 VAL A CA 1
ATOM 1938 C C . VAL A 1 242 ? -24.202 5.630 27.552 1.00 93.81 242 VAL A C 1
ATOM 1940 O O . VAL A 1 242 ? -23.481 5.840 26.567 1.00 93.81 242 VAL A O 1
ATOM 1943 N N . ARG A 1 243 ? -23.800 4.833 28.550 1.00 92.06 243 ARG A N 1
ATOM 1944 C CA . ARG A 1 243 ? -22.473 4.198 28.566 1.00 92.06 243 ARG A CA 1
ATOM 1945 C C . ARG A 1 243 ? -22.329 3.141 27.477 1.00 92.06 243 ARG A C 1
ATOM 1947 O O . ARG A 1 243 ? -21.324 3.138 26.764 1.00 92.06 243 ARG A O 1
ATOM 1954 N N . LYS A 1 244 ? -23.349 2.305 27.287 1.00 91.06 244 LYS A N 1
ATOM 1955 C CA . LYS A 1 244 ? -23.403 1.287 2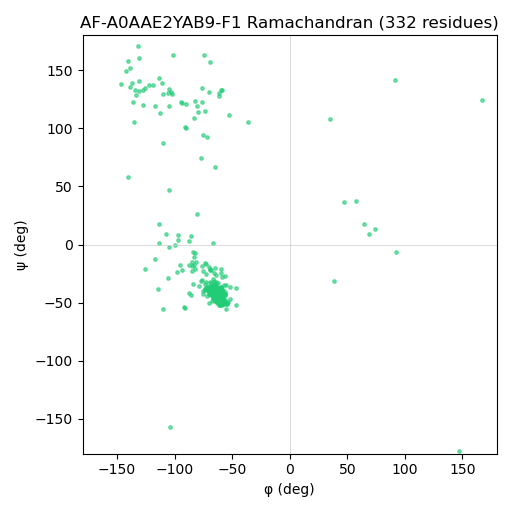6.233 1.00 91.06 244 LYS A CA 1
ATOM 1956 C C . LYS A 1 244 ? -23.275 1.913 24.851 1.00 91.06 244 LYS A C 1
ATOM 1958 O O . LYS A 1 244 ? -22.490 1.436 24.034 1.00 91.06 244 LYS A O 1
ATOM 1963 N N . THR A 1 245 ? -23.976 3.016 24.598 1.00 91.56 245 THR A N 1
ATOM 1964 C CA . THR A 1 245 ? -23.888 3.745 23.325 1.00 91.56 245 THR A CA 1
ATOM 1965 C C . THR A 1 245 ? -22.481 4.294 23.082 1.00 91.56 245 THR A C 1
ATOM 1967 O O . THR A 1 245 ? -21.927 4.137 21.990 1.00 91.56 245 THR A O 1
ATOM 1970 N N . ARG A 1 246 ? -21.846 4.876 24.108 1.00 93.56 246 ARG A N 1
ATOM 1971 C CA . ARG A 1 246 ? -20.462 5.370 24.020 1.00 93.56 246 ARG A CA 1
ATOM 1972 C C . ARG A 1 246 ? -19.474 4.251 23.684 1.00 93.56 246 ARG A C 1
ATOM 1974 O O . ARG A 1 246 ? -18.621 4.435 22.811 1.00 93.56 246 ARG A O 1
ATOM 1981 N N . ILE A 1 247 ? -19.601 3.100 24.343 1.00 91.12 247 ILE A N 1
ATOM 1982 C CA . ILE A 1 247 ? -18.737 1.940 24.106 1.00 91.12 247 ILE A CA 1
ATOM 1983 C C . ILE A 1 247 ? -18.973 1.369 22.711 1.00 91.12 247 ILE A C 1
ATOM 1985 O O . ILE A 1 247 ? -18.007 1.185 21.978 1.00 91.12 247 ILE A O 1
ATOM 1989 N N . LYS A 1 248 ? -20.231 1.196 22.283 1.00 87.94 248 LYS A N 1
ATOM 1990 C CA . LYS A 1 248 ? -20.571 0.739 20.925 1.00 87.94 248 LYS A CA 1
ATOM 1991 C C . LYS A 1 248 ? -19.964 1.627 19.837 1.00 87.94 248 LYS A C 1
ATOM 1993 O O . LYS A 1 248 ? -19.402 1.113 18.870 1.00 87.94 248 LYS A O 1
ATOM 1998 N N . ASN A 1 249 ? -20.017 2.950 19.999 1.00 90.31 249 ASN A N 1
ATOM 1999 C CA . ASN A 1 249 ? -19.416 3.884 19.042 1.00 90.31 249 ASN A CA 1
ATOM 2000 C C . ASN A 1 249 ? -17.889 3.734 18.971 1.00 90.31 249 ASN A C 1
ATOM 2002 O O . ASN A 1 249 ? -17.313 3.701 17.881 1.00 90.31 249 ASN A O 1
ATOM 2006 N N . LYS A 1 250 ? -17.227 3.600 20.127 1.00 92.81 250 LYS A N 1
ATOM 2007 C CA . LYS A 1 250 ? -15.779 3.361 20.194 1.00 92.81 250 LYS A CA 1
ATOM 2008 C C . LYS A 1 250 ? -15.408 2.000 19.593 1.00 92.81 250 LYS A C 1
ATOM 2010 O O . LYS A 1 250 ? -14.465 1.927 18.808 1.00 92.81 250 LYS A O 1
ATOM 2015 N N . TYR A 1 251 ? -16.185 0.963 19.900 1.00 91.62 251 TYR A N 1
ATOM 2016 C CA . TYR A 1 251 ? -16.022 -0.392 19.381 1.00 91.62 251 TYR A CA 1
ATOM 2017 C C . TYR A 1 251 ? -16.076 -0.410 17.859 1.00 91.62 251 TYR A C 1
ATOM 2019 O O . TYR A 1 251 ? -15.152 -0.902 17.217 1.00 91.62 251 TYR A O 1
ATOM 2027 N N . LYS A 1 252 ? -17.108 0.209 17.271 1.00 86.12 252 LYS A N 1
ATOM 2028 C CA . LYS A 1 252 ? -17.258 0.317 15.816 1.00 86.12 252 LYS A CA 1
ATOM 2029 C C . LYS A 1 252 ? -16.009 0.919 15.166 1.00 86.12 252 LYS A C 1
ATOM 2031 O O . LYS A 1 252 ? -15.457 0.330 14.241 1.00 86.12 252 LYS A O 1
ATOM 2036 N N . ARG A 1 253 ? -15.524 2.047 15.694 1.00 90.31 253 ARG A N 1
ATOM 2037 C CA . ARG A 1 253 ? -14.339 2.738 15.166 1.00 90.31 253 ARG A CA 1
ATOM 2038 C C . ARG A 1 253 ? -13.071 1.882 15.259 1.00 90.31 253 ARG A C 1
ATOM 2040 O O . ARG A 1 253 ? -12.297 1.816 14.308 1.00 90.31 253 ARG A O 1
ATOM 2047 N N . ILE A 1 254 ? -12.833 1.234 16.399 1.00 89.19 254 ILE A N 1
ATOM 2048 C CA . ILE A 1 254 ? -11.650 0.379 16.587 1.00 89.19 254 ILE A CA 1
ATOM 2049 C C . ILE A 1 254 ? -11.739 -0.860 15.693 1.00 89.19 254 ILE A C 1
ATOM 2051 O O . ILE A 1 254 ? -10.739 -1.240 15.084 1.00 89.19 254 ILE A O 1
ATOM 2055 N N . ARG A 1 255 ? -12.934 -1.440 15.544 1.00 82.50 255 ARG A N 1
ATOM 2056 C CA . ARG A 1 255 ? -13.186 -2.585 14.665 1.00 82.50 255 ARG A CA 1
ATOM 2057 C C . ARG A 1 255 ? -12.888 -2.247 13.208 1.00 82.50 255 ARG A C 1
ATOM 2059 O O . ARG A 1 255 ? -12.206 -3.021 12.548 1.00 82.50 255 ARG A O 1
ATOM 2066 N N . GLU A 1 256 ? -13.321 -1.085 12.723 1.00 80.25 256 GLU A N 1
ATOM 2067 C CA . GLU A 1 256 ? -12.980 -0.604 11.376 1.00 80.25 256 GLU A CA 1
ATOM 2068 C C . GLU A 1 256 ? -11.457 -0.504 11.184 1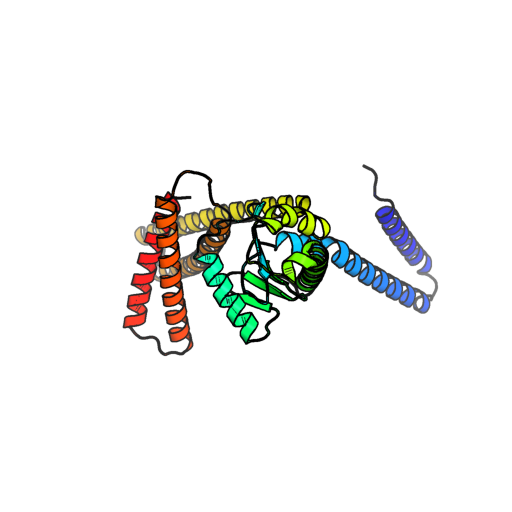.00 80.25 256 GLU A C 1
ATOM 2070 O O . GLU A 1 256 ? -10.913 -1.030 10.211 1.00 80.25 256 GLU A O 1
ATOM 2075 N N . TYR A 1 257 ? -10.729 0.085 12.143 1.00 82.44 257 TYR A N 1
ATOM 2076 C CA . TYR A 1 257 ? -9.265 0.129 12.071 1.00 82.44 257 TYR A CA 1
ATOM 2077 C C . TYR A 1 257 ? -8.617 -1.259 12.136 1.00 82.44 257 TYR A C 1
ATOM 2079 O O . TYR A 1 257 ? -7.601 -1.481 11.470 1.00 82.44 257 TYR A O 1
ATOM 2087 N N . TYR A 1 258 ? -9.165 -2.180 12.931 1.00 79.88 258 TYR A N 1
ATOM 2088 C CA . TYR A 1 258 ? -8.674 -3.552 13.057 1.00 79.88 258 TYR A CA 1
ATOM 2089 C C . TYR A 1 258 ? -8.838 -4.316 11.744 1.00 79.88 258 TYR A C 1
ATOM 2091 O O . TYR A 1 258 ? -7.862 -4.884 11.253 1.00 79.88 258 TYR A O 1
ATOM 2099 N N . ILE A 1 259 ? -10.024 -4.245 11.132 1.00 73.56 259 ILE A N 1
ATOM 2100 C CA . ILE A 1 259 ? -10.320 -4.848 9.828 1.00 73.56 259 ILE A CA 1
ATOM 2101 C C . ILE A 1 259 ? -9.367 -4.293 8.770 1.00 73.56 259 ILE A C 1
ATOM 2103 O O . ILE A 1 259 ? -8.674 -5.065 8.112 1.00 73.56 259 ILE A O 1
ATOM 2107 N N . ASN A 1 260 ? -9.233 -2.968 8.669 1.00 72.19 260 ASN A N 1
ATOM 2108 C CA . ASN A 1 260 ? -8.318 -2.346 7.708 1.00 72.19 260 ASN A CA 1
ATOM 2109 C C . ASN A 1 260 ? -6.863 -2.787 7.926 1.00 72.19 260 ASN A C 1
ATOM 2111 O O . ASN A 1 260 ? -6.135 -3.056 6.974 1.00 72.19 260 ASN A O 1
ATOM 2115 N N . THR A 1 261 ? -6.433 -2.914 9.183 1.00 77.62 261 THR A N 1
ATOM 2116 C CA . THR A 1 261 ? -5.087 -3.404 9.515 1.00 77.62 261 THR A CA 1
ATOM 2117 C C . THR A 1 261 ? -4.901 -4.871 9.109 1.00 77.62 261 THR A C 1
ATOM 2119 O O . THR A 1 261 ? -3.832 -5.236 8.622 1.00 77.62 261 THR A O 1
ATOM 2122 N N . CYS A 1 262 ? -5.927 -5.711 9.267 1.00 71.25 262 CYS A N 1
ATOM 2123 C CA . CYS A 1 262 ? -5.898 -7.105 8.823 1.00 71.25 262 CYS A CA 1
ATOM 2124 C C . CYS A 1 262 ? -5.852 -7.214 7.296 1.00 71.25 262 CYS A C 1
ATOM 2126 O O . CYS A 1 262 ? -5.029 -7.962 6.775 1.00 71.25 262 CYS A O 1
ATOM 2128 N N . LEU A 1 263 ? -6.647 -6.411 6.583 1.00 67.62 263 LEU A N 1
ATOM 2129 C CA . LEU A 1 263 ? -6.617 -6.343 5.122 1.00 67.62 263 LEU A CA 1
ATOM 2130 C C . LEU A 1 263 ? -5.222 -5.963 4.610 1.00 67.62 263 LEU A C 1
ATOM 2132 O O . LEU A 1 263 ? -4.713 -6.614 3.703 1.00 67.62 263 LEU A O 1
ATOM 2136 N N . LEU A 1 264 ? -4.557 -4.983 5.231 1.00 72.06 264 LEU A N 1
ATOM 2137 C CA . LEU A 1 264 ? -3.178 -4.622 4.879 1.00 72.06 264 LEU A CA 1
ATOM 2138 C C . LEU A 1 264 ? -2.184 -5.771 5.106 1.00 72.06 264 LEU A C 1
ATOM 2140 O O . LEU A 1 264 ? -1.280 -5.949 4.298 1.00 72.06 264 LEU A O 1
ATOM 2144 N N . LEU A 1 265 ? -2.333 -6.552 6.182 1.00 71.69 265 LEU A N 1
ATOM 2145 C CA . LEU A 1 265 ? -1.453 -7.699 6.449 1.00 71.69 265 LEU A CA 1
ATOM 2146 C C . LEU A 1 265 ? -1.699 -8.867 5.499 1.00 71.69 265 LEU A C 1
ATOM 2148 O O . LEU A 1 265 ? -0.731 -9.498 5.087 1.00 71.69 265 LEU A O 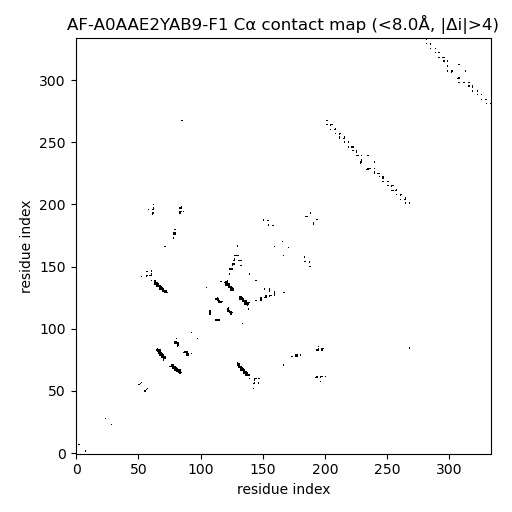1
ATOM 2152 N N . SER A 1 266 ? -2.955 -9.116 5.118 1.00 64.69 266 SER A N 1
ATOM 2153 C CA . SER A 1 266 ? -3.311 -10.195 4.186 1.00 64.69 266 SER A CA 1
ATOM 2154 C C . SER A 1 266 ? -2.635 -10.054 2.818 1.00 64.69 266 SER A C 1
ATOM 2156 O O . SER A 1 266 ? -2.405 -11.049 2.143 1.00 64.69 266 SER A O 1
ATOM 2158 N N . ARG A 1 267 ? -2.250 -8.829 2.434 1.00 63.59 267 ARG A N 1
ATOM 2159 C CA . ARG A 1 267 ? -1.506 -8.546 1.197 1.00 63.59 267 ARG A CA 1
ATOM 2160 C C . ARG A 1 267 ? -0.040 -8.977 1.242 1.00 63.59 267 ARG A C 1
ATOM 2162 O O . ARG A 1 267 ? 0.586 -9.021 0.201 1.00 63.59 267 ARG A O 1
ATOM 2169 N N . VAL A 1 268 ? 0.507 -9.225 2.432 1.00 61.12 268 VAL A N 1
ATOM 2170 C CA . VAL A 1 268 ? 1.948 -9.431 2.655 1.00 61.12 268 VAL A CA 1
ATOM 2171 C C . VAL A 1 268 ? 2.266 -10.836 3.173 1.00 61.12 268 VAL A C 1
ATOM 2173 O O . VAL A 1 268 ? 3.421 -11.240 3.276 1.00 61.12 268 VAL A O 1
ATOM 2176 N N . THR A 1 269 ? 1.249 -11.578 3.598 1.00 50.16 269 THR A N 1
ATOM 2177 C CA . THR A 1 269 ? 1.410 -12.940 4.093 1.00 50.16 269 THR A CA 1
ATOM 2178 C C . THR A 1 269 ? 0.813 -13.921 3.104 1.00 50.16 269 THR A C 1
ATOM 2180 O O . THR A 1 269 ? -0.316 -14.361 3.295 1.00 50.16 269 THR A O 1
ATOM 2183 N N . ARG A 1 270 ? 1.600 -14.346 2.115 1.00 49.94 270 ARG A N 1
ATOM 2184 C CA . ARG A 1 270 ? 1.554 -15.742 1.683 1.00 49.94 270 ARG A CA 1
ATOM 2185 C C . ARG A 1 270 ? 2.587 -16.507 2.503 1.00 49.94 270 ARG A C 1
ATOM 2187 O O . ARG A 1 270 ? 3.790 -16.409 2.279 1.00 49.94 270 ARG A O 1
ATOM 2194 N N . LYS A 1 271 ? 2.135 -17.229 3.534 1.00 38.31 271 LYS A N 1
ATOM 2195 C CA . LYS A 1 271 ? 2.959 -18.314 4.081 1.00 38.31 271 LYS A CA 1
ATOM 2196 C C . LYS A 1 271 ? 3.191 -19.299 2.921 1.00 38.31 271 LYS A C 1
ATOM 2198 O O . LYS A 1 271 ? 2.217 -19.640 2.254 1.00 38.31 271 LYS A O 1
ATOM 2203 N N . PRO A 1 272 ? 4.425 -19.764 2.667 1.00 40.16 272 PRO A N 1
ATOM 2204 C CA . PRO A 1 272 ? 4.653 -20.900 1.791 1.00 40.16 272 PRO A CA 1
ATOM 2205 C C . PRO A 1 272 ? 4.303 -22.149 2.595 1.00 40.16 272 PRO A C 1
ATOM 2207 O O . PRO A 1 272 ? 5.180 -22.811 3.139 1.00 40.16 272 PRO A O 1
ATOM 2210 N N . ILE A 1 273 ? 3.019 -22.405 2.799 1.00 37.38 273 ILE A N 1
ATOM 2211 C CA . ILE A 1 273 ? 2.570 -23.646 3.415 1.00 37.38 273 ILE A CA 1
ATOM 2212 C C . ILE A 1 273 ? 1.410 -24.094 2.550 1.00 37.38 273 ILE A C 1
ATOM 2214 O O . ILE A 1 273 ? 0.392 -23.418 2.536 1.00 37.38 273 ILE A O 1
ATOM 2218 N N . GLU A 1 274 ? 1.717 -25.121 1.747 1.00 49.69 274 GLU A N 1
ATOM 2219 C CA . GLU A 1 274 ? 0.821 -26.092 1.110 1.00 49.69 274 GLU A CA 1
ATOM 2220 C C . GLU A 1 274 ? -0.529 -25.525 0.682 1.00 49.69 274 GLU A C 1
ATOM 2222 O O . GLU A 1 274 ? -1.316 -25.308 1.575 1.00 49.69 274 GLU A O 1
ATOM 2227 N N . GLU A 1 275 ? -0.826 -25.321 -0.618 1.00 50.25 275 GLU A N 1
ATOM 2228 C CA . GLU A 1 275 ? -2.212 -25.340 -1.151 1.00 50.25 275 GLU A CA 1
ATOM 2229 C C . GLU A 1 275 ? -2.355 -24.779 -2.574 1.00 50.25 275 GLU A C 1
ATOM 2231 O O . GLU A 1 275 ? -2.152 -23.596 -2.843 1.00 50.25 275 GLU A O 1
ATOM 2236 N N . VAL A 1 276 ? -2.922 -25.597 -3.459 1.00 49.06 276 VAL A N 1
ATOM 2237 C CA . VAL A 1 276 ? -3.828 -25.095 -4.507 1.00 49.06 276 VAL A CA 1
ATOM 2238 C C . VAL A 1 276 ? -5.252 -24.932 -3.940 1.00 49.06 276 VAL A C 1
ATOM 2240 O O . VAL A 1 276 ? -6.069 -24.211 -4.509 1.00 49.06 276 VAL A O 1
ATOM 2243 N N . GLU A 1 277 ? -5.562 -25.568 -2.804 1.00 48.94 277 GLU A N 1
ATOM 2244 C CA . GLU A 1 277 ? -6.931 -25.744 -2.308 1.00 48.94 277 GLU A CA 1
ATOM 2245 C C . GLU A 1 277 ? -7.395 -24.622 -1.366 1.00 48.94 277 GLU A C 1
ATOM 2247 O O . GLU A 1 277 ? -8.348 -23.929 -1.719 1.00 48.94 277 GLU A O 1
ATOM 2252 N N . ALA A 1 278 ? -6.694 -24.292 -0.276 1.00 48.00 278 ALA A N 1
ATOM 2253 C CA . ALA A 1 278 ? -7.029 -23.102 0.509 1.00 48.00 278 ALA A CA 1
ATOM 2254 C C . ALA A 1 278 ? -6.467 -21.786 -0.030 1.00 48.00 278 ALA A C 1
ATOM 2256 O O . ALA A 1 278 ? -7.005 -20.741 0.317 1.00 48.00 278 ALA A O 1
ATOM 2257 N N . SER A 1 279 ? -5.612 -21.786 -1.063 1.00 52.28 279 SER A N 1
ATOM 2258 C CA . SER A 1 279 ? -5.512 -20.603 -1.936 1.00 52.28 279 SER A CA 1
ATOM 2259 C C . SER A 1 279 ? -6.852 -20.304 -2.621 1.00 52.28 279 SER A C 1
ATOM 2261 O O . SER A 1 279 ? -7.216 -19.135 -2.717 1.00 52.28 279 SER A O 1
ATOM 2263 N N . ARG A 1 280 ? -7.613 -21.316 -3.071 1.00 57.28 280 ARG A N 1
ATOM 2264 C CA . ARG A 1 280 ? -8.951 -21.111 -3.659 1.00 57.28 280 ARG A CA 1
ATOM 2265 C C . ARG A 1 280 ? -9.984 -20.744 -2.600 1.00 57.28 280 ARG A C 1
ATOM 2267 O O . ARG A 1 280 ? -10.840 -19.904 -2.873 1.00 57.28 280 ARG A O 1
ATOM 2274 N N . GLU A 1 281 ? -9.911 -21.327 -1.404 1.00 58.19 281 GLU A N 1
ATOM 2275 C CA . GLU A 1 281 ? -10.811 -20.949 -0.308 1.00 58.19 281 GLU A CA 1
ATOM 2276 C C . GLU A 1 281 ? -10.549 -19.525 0.192 1.00 58.19 281 GLU A C 1
ATOM 2278 O O . GLU A 1 281 ? -11.499 -18.761 0.348 1.00 58.19 281 GLU A O 1
ATOM 2283 N N . ILE A 1 282 ? -9.287 -19.114 0.341 1.00 56.88 282 ILE A N 1
ATOM 2284 C CA . ILE A 1 282 ? -8.907 -17.736 0.680 1.00 56.88 282 ILE A CA 1
ATOM 2285 C C . ILE A 1 282 ? -9.355 -16.768 -0.422 1.00 56.88 282 ILE A C 1
ATOM 2287 O O . ILE A 1 282 ? -9.910 -15.715 -0.109 1.00 56.88 282 ILE A O 1
ATOM 2291 N N . GLU A 1 283 ? -9.190 -17.113 -1.705 1.00 57.31 283 GLU A N 1
ATOM 2292 C CA . GLU A 1 283 ? -9.661 -16.282 -2.825 1.00 57.31 283 GLU A CA 1
ATOM 2293 C C . GLU A 1 283 ? -11.195 -16.150 -2.822 1.00 57.31 283 GLU A C 1
ATOM 2295 O O . GLU A 1 283 ? -11.735 -15.064 -3.038 1.00 57.31 283 GLU A O 1
ATOM 2300 N N . LYS A 1 284 ? -11.914 -17.233 -2.500 1.00 69.00 284 LYS A N 1
ATOM 2301 C CA . LYS A 1 284 ? -13.378 -17.248 -2.364 1.00 69.00 284 LYS A CA 1
ATOM 2302 C C . LYS A 1 284 ? -13.841 -16.408 -1.175 1.00 69.00 284 LYS A C 1
ATOM 2304 O O . LYS A 1 284 ? -14.770 -15.613 -1.310 1.00 69.00 284 LYS A O 1
ATOM 2309 N N . ILE A 1 285 ? -13.169 -16.531 -0.030 1.00 65.31 285 ILE A N 1
ATOM 2310 C CA . ILE A 1 285 ? -13.413 -15.705 1.157 1.00 65.31 285 ILE A CA 1
ATOM 2311 C C . ILE A 1 285 ? -13.161 -14.229 0.822 1.00 65.31 285 ILE A C 1
ATOM 2313 O O . ILE A 1 285 ? -13.986 -13.382 1.157 1.00 65.31 285 ILE A O 1
ATOM 2317 N N . ARG A 1 286 ? -12.079 -13.919 0.098 1.00 56.88 286 ARG A N 1
ATOM 2318 C CA . ARG A 1 286 ? -11.712 -12.562 -0.333 1.00 56.88 286 ARG A CA 1
ATOM 2319 C C . ARG A 1 286 ? -12.715 -11.966 -1.324 1.00 56.88 286 ARG A C 1
ATOM 2321 O O . ARG A 1 286 ? -13.107 -10.815 -1.157 1.00 56.88 286 ARG A O 1
ATOM 2328 N N . SER A 1 287 ? -13.157 -12.736 -2.318 1.00 68.44 287 SER A N 1
ATOM 2329 C CA . SER A 1 287 ? -14.183 -12.329 -3.289 1.00 68.44 287 SER A CA 1
ATOM 2330 C C . SER A 1 287 ? -15.517 -12.027 -2.602 1.00 68.44 287 SER A C 1
ATOM 2332 O O . SER A 1 287 ? -16.102 -10.965 -2.819 1.00 68.44 287 SER A O 1
ATOM 2334 N N . ASN A 1 288 ? -15.946 -12.897 -1.683 1.00 69.44 288 ASN A N 1
ATOM 2335 C CA . ASN A 1 288 ? -17.150 -12.673 -0.883 1.00 69.44 288 ASN A CA 1
ATOM 2336 C C . ASN A 1 288 ? -17.019 -11.428 0.004 1.00 69.44 288 ASN A C 1
ATOM 2338 O O . ASN A 1 288 ? -17.970 -10.663 0.141 1.00 69.44 288 ASN A O 1
ATOM 2342 N N . PHE A 1 289 ? -15.829 -11.178 0.552 1.00 67.62 289 PHE A N 1
ATOM 2343 C CA . PHE A 1 289 ? -15.540 -9.969 1.317 1.00 67.62 289 PHE A CA 1
ATOM 2344 C C . PHE A 1 289 ? -15.689 -8.693 0.484 1.00 67.62 289 PHE A C 1
ATOM 2346 O O . PHE A 1 289 ? -16.295 -7.726 0.942 1.00 67.62 289 PHE A O 1
ATOM 2353 N N . LEU A 1 290 ? -15.145 -8.687 -0.737 1.00 62.38 290 LEU A N 1
ATOM 2354 C CA . LEU A 1 290 ? -15.245 -7.555 -1.661 1.00 62.38 290 LEU A CA 1
ATOM 2355 C C . LEU A 1 290 ? -16.695 -7.295 -2.070 1.00 62.38 290 LEU A C 1
ATOM 2357 O O . LEU A 1 290 ? -17.129 -6.146 -2.077 1.00 62.38 290 LEU A O 1
ATOM 2361 N N . LYS A 1 291 ? -17.456 -8.360 -2.336 1.00 72.25 291 LYS A N 1
ATOM 2362 C CA . LYS A 1 291 ? -18.879 -8.264 -2.660 1.00 72.25 291 LYS A CA 1
ATOM 2363 C C . LYS A 1 291 ? -19.682 -7.648 -1.512 1.00 72.25 291 LYS A C 1
ATOM 2365 O O . LYS A 1 291 ? -20.375 -6.658 -1.717 1.00 72.25 291 LYS A O 1
ATOM 2370 N N . LEU A 1 292 ? -19.527 -8.169 -0.293 1.00 68.62 292 LEU A N 1
ATOM 2371 C CA . LEU A 1 292 ? -20.226 -7.636 0.882 1.00 68.62 292 LEU A CA 1
ATOM 2372 C C . LEU A 1 292 ? -19.805 -6.202 1.208 1.00 68.62 292 LEU A C 1
ATOM 2374 O O . LEU A 1 292 ? -20.616 -5.415 1.689 1.00 68.62 292 LEU A O 1
ATOM 2378 N N . LYS A 1 293 ? -18.546 -5.842 0.939 1.00 60.59 293 LYS A N 1
ATOM 2379 C CA . LYS A 1 293 ? -18.082 -4.464 1.087 1.00 60.59 293 LYS A CA 1
ATOM 2380 C C . LYS A 1 293 ? -18.761 -3.533 0.077 1.00 60.59 293 LYS A C 1
ATOM 2382 O O . LYS A 1 293 ? -19.279 -2.504 0.491 1.00 60.59 293 LYS A O 1
ATOM 2387 N N . SER A 1 294 ? -18.831 -3.922 -1.197 1.00 67.88 294 SER A N 1
ATOM 2388 C CA . SER A 1 294 ? -19.555 -3.164 -2.225 1.00 67.88 294 SER A CA 1
ATOM 2389 C C . SER A 1 294 ? -21.021 -2.951 -1.839 1.00 67.88 294 SER A C 1
ATOM 2391 O O . SER A 1 294 ? -21.536 -1.845 -1.968 1.00 67.88 294 SER A O 1
ATOM 2393 N N . GLU A 1 295 ? -21.681 -3.982 -1.305 1.00 73.69 295 GLU A N 1
ATOM 2394 C CA . GLU A 1 295 ? -23.062 -3.879 -0.817 1.00 73.69 295 GLU A CA 1
ATOM 2395 C C . GLU A 1 295 ? -23.174 -2.929 0.395 1.00 73.69 295 GLU A C 1
ATOM 2397 O O . GLU A 1 295 ? -24.141 -2.176 0.511 1.00 73.69 295 GLU A O 1
ATOM 2402 N N . ILE A 1 296 ? -22.177 -2.896 1.289 1.00 72.38 296 ILE A N 1
ATOM 2403 C CA . ILE A 1 296 ? -22.117 -1.925 2.398 1.00 72.38 296 ILE A CA 1
ATOM 2404 C C . ILE A 1 296 ? -21.948 -0.495 1.885 1.00 72.38 296 ILE A C 1
ATOM 2406 O O . ILE A 1 296 ? -22.611 0.404 2.408 1.00 72.38 296 ILE A O 1
ATOM 2410 N N . ASP A 1 297 ? -21.074 -0.280 0.906 1.00 67.31 297 ASP A N 1
ATOM 2411 C CA . ASP A 1 297 ? -20.793 1.043 0.347 1.00 67.31 297 ASP A CA 1
ATOM 2412 C C . ASP A 1 297 ? -22.017 1.584 -0.406 1.00 67.31 297 ASP A C 1
ATOM 2414 O O . ASP A 1 297 ? -22.391 2.742 -0.222 1.00 67.31 297 ASP A O 1
ATOM 2418 N N . GLU A 1 298 ? -22.734 0.726 -1.136 1.00 77.25 298 GLU A N 1
ATOM 2419 C CA . GLU A 1 298 ? -23.999 1.062 -1.799 1.00 77.25 298 GLU A CA 1
ATOM 2420 C C . GLU A 1 298 ? -25.103 1.420 -0.785 1.00 77.25 298 GLU A C 1
ATOM 2422 O O . GLU A 1 298 ? -25.826 2.407 -0.941 1.00 77.25 298 GLU A O 1
ATOM 2427 N N . LEU A 1 299 ? -25.195 0.680 0.326 1.00 75.50 299 LEU A N 1
ATOM 2428 C CA . LEU A 1 299 ? -26.089 1.018 1.439 1.00 75.50 299 LEU A CA 1
ATOM 2429 C C . LEU A 1 299 ? -25.686 2.329 2.134 1.00 75.50 299 LEU A C 1
ATOM 2431 O O . LEU A 1 299 ? -26.542 3.041 2.667 1.00 75.50 299 LEU A O 1
ATOM 2435 N N . HIS A 1 300 ? -24.393 2.652 2.164 1.00 69.56 300 HIS A N 1
ATOM 2436 C CA . HIS A 1 300 ? -23.890 3.903 2.722 1.00 69.56 300 HIS A CA 1
ATOM 2437 C C . HIS A 1 300 ? -24.200 5.091 1.805 1.00 69.56 300 HIS A C 1
ATOM 2439 O O . HIS A 1 300 ? -24.588 6.147 2.307 1.00 69.56 300 HIS A O 1
ATOM 2445 N N . LEU A 1 301 ? -24.105 4.896 0.488 1.00 74.88 301 LEU A N 1
ATOM 2446 C CA . LEU A 1 301 ? -24.488 5.866 -0.534 1.00 74.88 301 LEU A CA 1
ATOM 2447 C C . LEU A 1 301 ? -25.986 6.190 -0.442 1.00 74.88 301 LEU A C 1
ATOM 2449 O O . LEU A 1 301 ? -26.342 7.343 -0.214 1.00 74.88 301 LEU A O 1
ATOM 2453 N N . LYS A 1 302 ? -26.853 5.165 -0.440 1.00 77.19 302 LYS A N 1
ATOM 2454 C CA . LYS A 1 302 ? -28.309 5.323 -0.245 1.00 77.19 302 LYS A CA 1
ATOM 2455 C C . LYS A 1 302 ? -28.655 6.058 1.049 1.00 77.19 302 LYS A C 1
ATOM 2457 O O . LYS A 1 302 ? -29.608 6.832 1.117 1.00 77.19 302 LYS A O 1
ATOM 2462 N N . LYS A 1 303 ? -27.869 5.839 2.109 1.00 72.31 303 LYS A N 1
ATOM 2463 C CA . LYS A 1 303 ? -28.034 6.560 3.377 1.00 72.31 303 LYS A CA 1
ATOM 2464 C C . LYS A 1 303 ? -27.664 8.040 3.257 1.00 72.31 303 LYS A C 1
ATOM 2466 O O . LYS A 1 303 ? -28.358 8.873 3.832 1.00 72.31 303 LYS A O 1
ATOM 2471 N N . CYS A 1 304 ? -26.575 8.357 2.563 1.00 73.62 304 CYS A N 1
ATOM 2472 C CA . CYS A 1 304 ? -26.127 9.730 2.322 1.00 73.62 304 CYS A CA 1
ATOM 2473 C C . CYS A 1 304 ? -27.081 10.497 1.394 1.00 73.62 304 CYS A C 1
ATOM 2475 O O . CYS A 1 304 ? -27.276 11.692 1.589 1.00 73.62 304 CYS A O 1
ATOM 2477 N N . GLU A 1 305 ? -27.708 9.804 0.446 1.00 81.94 305 GLU A N 1
ATOM 2478 C CA . GLU A 1 305 ? -28.684 10.356 -0.503 1.00 81.94 305 GLU A CA 1
ATOM 2479 C C . GLU A 1 305 ? -30.116 10.426 0.059 1.00 81.94 305 GLU A C 1
ATOM 2481 O O . GLU A 1 305 ? -31.004 10.986 -0.577 1.00 81.94 305 GLU A O 1
ATOM 2486 N N . GLY A 1 306 ? -30.362 9.873 1.252 1.00 73.94 306 GLY A N 1
ATOM 2487 C CA . GLY A 1 306 ? -31.687 9.860 1.883 1.00 73.94 306 GLY A CA 1
ATOM 2488 C C . GLY A 1 306 ? -32.681 8.868 1.264 1.00 73.94 306 GLY A C 1
ATOM 2489 O O . GLY A 1 306 ? -33.868 8.926 1.572 1.00 73.94 306 GLY A O 1
ATOM 2490 N N . THR A 1 307 ? -32.214 7.941 0.426 1.00 82.56 307 THR A N 1
ATOM 2491 C CA . THR A 1 307 ? -33.021 6.955 -0.316 1.00 82.56 307 THR A CA 1
ATOM 2492 C C . THR A 1 307 ? -33.083 5.580 0.363 1.00 82.56 307 THR A C 1
ATOM 2494 O O . THR A 1 307 ? -33.592 4.617 -0.208 1.00 82.56 307 THR A O 1
ATOM 2497 N N . ILE A 1 308 ? -32.570 5.463 1.592 1.00 79.50 308 ILE A N 1
ATOM 2498 C CA . ILE A 1 308 ? -32.489 4.194 2.324 1.00 79.50 308 ILE A CA 1
ATOM 2499 C C . ILE A 1 308 ? -33.869 3.677 2.765 1.00 79.50 308 ILE A C 1
ATOM 2501 O O . ILE A 1 308 ? -34.653 4.395 3.385 1.00 79.50 308 ILE A O 1
ATOM 2505 N N . THR A 1 309 ? -34.152 2.400 2.500 1.00 83.12 309 THR A N 1
ATOM 2506 C CA . THR A 1 309 ? -35.424 1.754 2.862 1.00 83.12 309 THR A CA 1
ATOM 2507 C C . THR A 1 309 ? -35.315 0.876 4.123 1.00 83.12 309 THR A C 1
ATOM 2509 O O . THR A 1 309 ? -34.222 0.463 4.519 1.00 83.12 309 THR A O 1
ATOM 2512 N N . PRO A 1 310 ? -36.439 0.499 4.766 1.00 77.69 310 PRO A N 1
ATOM 2513 C CA . PRO A 1 310 ? -36.435 -0.481 5.861 1.00 77.69 310 PRO A CA 1
ATOM 2514 C C . PRO A 1 310 ? -35.875 -1.859 5.461 1.00 77.69 310 PRO A C 1
ATOM 2516 O O . PRO A 1 310 ? -35.302 -2.568 6.291 1.00 77.69 310 PRO A O 1
ATOM 2519 N N . ILE A 1 311 ? -36.000 -2.233 4.183 1.00 82.06 311 ILE A N 1
ATOM 2520 C CA . ILE A 1 311 ? -35.438 -3.471 3.623 1.00 82.06 311 ILE A CA 1
ATOM 2521 C C . ILE A 1 311 ? -33.907 -3.372 3.549 1.00 82.06 311 ILE A C 1
ATOM 2523 O O . ILE A 1 311 ? -33.218 -4.317 3.933 1.00 82.06 311 ILE A O 1
ATOM 2527 N N . ASP A 1 312 ? -33.372 -2.213 3.155 1.00 70.12 312 ASP A N 1
ATOM 2528 C CA . ASP A 1 312 ? -31.930 -1.930 3.128 1.00 70.12 312 ASP A CA 1
ATOM 2529 C C . ASP A 1 312 ? -31.299 -2.015 4.530 1.00 70.12 312 ASP A C 1
ATOM 2531 O O . ASP A 1 312 ? -30.202 -2.550 4.703 1.00 70.12 312 ASP A O 1
ATOM 2535 N N . ILE A 1 313 ? -32.015 -1.555 5.564 1.00 74.19 313 ILE A N 1
ATOM 2536 C CA . ILE A 1 313 ? -31.575 -1.657 6.966 1.00 74.19 313 ILE A CA 1
ATOM 2537 C C . ILE A 1 313 ? -31.496 -3.126 7.409 1.00 74.19 313 ILE A C 1
ATOM 2539 O O . ILE A 1 313 ? -30.509 -3.533 8.023 1.00 74.19 313 ILE A O 1
ATOM 2543 N N . LYS A 1 314 ? -32.489 -3.946 7.048 1.00 75.94 314 LYS A N 1
ATOM 2544 C CA . LYS A 1 314 ? -32.503 -5.383 7.362 1.00 75.94 314 LYS A CA 1
ATOM 2545 C C . LYS A 1 314 ? -31.417 -6.154 6.598 1.00 75.94 314 LYS A C 1
ATOM 2547 O O . LYS A 1 314 ? -30.770 -7.037 7.162 1.00 75.94 314 LYS A O 1
ATOM 2552 N N . ASN A 1 315 ? -31.165 -5.789 5.340 1.00 75.00 315 ASN A N 1
ATOM 2553 C CA . ASN A 1 315 ? -30.055 -6.333 4.553 1.00 75.00 315 ASN A CA 1
ATOM 2554 C C . ASN A 1 315 ? -28.697 -5.983 5.164 1.00 75.00 315 ASN A C 1
ATOM 2556 O O . ASN A 1 315 ? -27.821 -6.841 5.232 1.00 75.00 315 ASN A O 1
ATOM 2560 N N . LYS A 1 316 ? -28.533 -4.770 5.697 1.00 72.50 316 LYS A N 1
ATOM 2561 C CA . LYS A 1 316 ? -27.304 -4.361 6.384 1.00 72.50 316 LYS A CA 1
ATOM 2562 C C . LYS A 1 316 ? -26.966 -5.249 7.584 1.00 72.50 316 LYS A C 1
ATOM 2564 O O . LYS A 1 316 ? -25.805 -5.604 7.774 1.00 72.50 316 LYS A O 1
ATOM 2569 N N . GLU A 1 317 ? -27.959 -5.618 8.389 1.00 71.44 317 GLU A N 1
ATOM 2570 C CA . GLU A 1 317 ? -27.764 -6.521 9.532 1.00 71.44 317 GLU A CA 1
ATOM 2571 C C . GLU A 1 317 ? -27.382 -7.938 9.089 1.00 71.44 317 GLU A C 1
ATOM 2573 O O . GLU A 1 317 ? -26.543 -8.585 9.719 1.00 71.44 317 GLU A O 1
ATOM 2578 N N . LYS A 1 318 ? -27.957 -8.412 7.977 1.00 77.38 318 LYS A N 1
ATOM 2579 C CA . LYS A 1 318 ? -27.604 -9.698 7.366 1.00 77.38 318 LYS A CA 1
ATOM 2580 C C . LYS A 1 318 ? -26.159 -9.696 6.854 1.00 77.38 318 LYS A C 1
ATOM 2582 O O . LYS A 1 318 ? -25.388 -10.578 7.227 1.00 77.38 318 LYS A O 1
ATOM 2587 N N . ILE A 1 319 ? -25.773 -8.661 6.109 1.00 71.38 319 ILE A N 1
ATOM 2588 C CA . ILE A 1 319 ? -24.412 -8.475 5.590 1.00 71.38 319 ILE A CA 1
ATOM 2589 C C . ILE A 1 319 ? -23.393 -8.412 6.736 1.00 71.38 319 ILE A C 1
ATOM 2591 O O . ILE A 1 319 ? -22.329 -9.017 6.656 1.00 71.38 319 ILE A O 1
ATOM 2595 N N . GLN A 1 320 ? -23.722 -7.752 7.852 1.00 63.59 320 GLN A N 1
ATOM 2596 C CA . GLN A 1 320 ? -22.848 -7.707 9.030 1.00 63.59 320 GLN A CA 1
ATOM 2597 C C . GLN A 1 320 ? -22.612 -9.078 9.674 1.00 63.59 320 GLN A C 1
ATOM 2599 O O . GLN A 1 320 ? -21.498 -9.333 10.135 1.00 63.59 320 GLN A O 1
ATOM 2604 N N . LYS A 1 321 ? -23.626 -9.951 9.715 1.00 71.94 321 LYS A N 1
ATOM 2605 C CA . LYS A 1 321 ? -23.483 -11.327 10.219 1.00 71.94 321 LYS A CA 1
ATOM 2606 C C . LYS A 1 321 ? -22.635 -12.181 9.279 1.00 71.94 321 LYS A C 1
ATOM 2608 O O . LYS A 1 321 ? -21.747 -12.887 9.746 1.00 71.94 321 LYS A O 1
ATOM 2613 N N . GLU A 1 322 ? -22.853 -12.067 7.972 1.00 70.06 322 GLU A N 1
ATOM 2614 C CA . GLU A 1 322 ? -22.048 -12.767 6.961 1.00 70.06 322 GLU A CA 1
ATOM 2615 C C . GLU A 1 322 ? -20.574 -12.334 7.006 1.00 70.06 322 GLU A C 1
ATOM 2617 O O . GLU A 1 322 ? -19.677 -13.172 6.919 1.00 70.06 322 GLU A O 1
ATOM 2622 N N . LEU A 1 323 ? -20.309 -11.048 7.259 1.00 64.06 323 LEU A N 1
ATOM 2623 C CA . LEU A 1 323 ? -18.954 -10.524 7.438 1.00 64.06 323 LEU A CA 1
ATOM 2624 C C . LEU A 1 323 ? -18.248 -11.104 8.672 1.00 64.06 323 LEU A C 1
ATOM 2626 O O . LEU A 1 323 ? -17.046 -11.340 8.623 1.00 64.06 323 LEU A O 1
ATOM 2630 N N . ILE A 1 324 ? -18.969 -11.329 9.776 1.00 64.50 324 ILE A N 1
ATOM 2631 C CA . ILE A 1 324 ? -18.405 -11.944 10.991 1.00 64.50 324 ILE A CA 1
ATOM 2632 C C . ILE A 1 324 ? -17.975 -13.383 10.700 1.00 64.50 324 ILE A C 1
ATOM 2634 O O . ILE A 1 324 ? -16.832 -13.736 10.967 1.00 64.50 324 ILE A O 1
ATOM 2638 N N . ILE A 1 325 ? -18.846 -14.166 10.061 1.00 70.00 325 ILE A N 1
ATOM 2639 C CA . ILE A 1 325 ? -18.567 -15.563 9.698 1.00 70.00 325 ILE A CA 1
ATOM 2640 C C . ILE A 1 325 ? -17.371 -15.652 8.738 1.00 70.00 325 ILE A C 1
ATOM 2642 O O . ILE A 1 325 ? -16.516 -16.528 8.869 1.00 70.00 325 ILE A O 1
ATOM 2646 N N . LEU A 1 326 ? -17.273 -14.730 7.776 1.00 65.00 326 LEU A N 1
ATOM 2647 C CA . LEU A 1 326 ? -16.131 -14.669 6.863 1.00 65.00 326 LEU A CA 1
ATOM 2648 C C . LEU A 1 326 ? -14.828 -14.307 7.582 1.00 65.00 326 LEU A C 1
ATOM 2650 O O . LEU A 1 326 ? -13.800 -14.882 7.242 1.00 65.00 326 LEU A O 1
ATOM 2654 N N . ILE A 1 327 ? -14.857 -13.407 8.572 1.00 56.47 327 ILE A N 1
ATOM 2655 C CA . ILE A 1 327 ? -13.683 -13.072 9.399 1.00 56.47 327 ILE A CA 1
ATOM 2656 C C . ILE A 1 327 ? -13.231 -14.285 10.213 1.00 56.47 327 ILE A C 1
ATOM 2658 O O . ILE A 1 327 ? -12.048 -14.613 10.185 1.00 56.47 327 ILE A O 1
ATOM 2662 N N . GLU A 1 328 ? -14.158 -14.969 10.885 1.00 63.88 328 GLU A N 1
ATOM 2663 C CA . GLU A 1 328 ? -13.869 -16.169 11.683 1.00 63.88 328 GLU A CA 1
ATOM 2664 C C . GLU A 1 328 ? -13.268 -17.294 10.831 1.00 63.88 328 GLU A C 1
ATOM 2666 O O . GLU A 1 328 ? -12.368 -18.007 11.270 1.00 63.88 328 GLU A O 1
ATOM 2671 N N . ASN A 1 329 ? -13.725 -17.445 9.586 1.00 63.06 329 ASN A N 1
ATOM 2672 C CA . ASN A 1 329 ? -13.143 -18.410 8.658 1.00 63.06 329 ASN A CA 1
ATOM 2673 C C . ASN A 1 329 ? -11.756 -17.981 8.164 1.00 63.06 329 ASN A C 1
ATOM 2675 O O . ASN A 1 329 ? -10.877 -18.826 8.058 1.00 63.06 329 ASN A O 1
ATOM 2679 N N . LEU A 1 330 ? -11.525 -16.687 7.923 1.00 51.84 330 LEU A N 1
ATOM 2680 C CA . LEU A 1 330 ? -10.214 -16.151 7.529 1.00 51.84 330 LEU A CA 1
ATOM 2681 C C . LEU A 1 330 ? -9.170 -16.306 8.649 1.00 51.84 330 LEU A C 1
ATOM 2683 O O . LEU A 1 330 ? -8.000 -16.549 8.367 1.00 51.84 330 LEU A O 1
ATOM 2687 N N . GLU A 1 331 ? -9.582 -16.205 9.917 1.00 53.78 331 GLU A N 1
ATOM 2688 C CA . GLU A 1 331 ? -8.708 -16.431 11.078 1.00 53.78 331 GLU A CA 1
ATOM 2689 C C . GLU A 1 331 ? -8.183 -17.865 11.179 1.00 53.78 331 GLU A C 1
ATOM 2691 O O . GLU A 1 331 ? -7.090 -18.059 11.703 1.00 53.78 331 GLU A O 1
ATOM 2696 N N . LYS A 1 332 ? -8.891 -18.859 10.632 1.00 58.88 332 LYS A N 1
ATOM 2697 C CA . LYS A 1 332 ? -8.423 -20.256 10.625 1.00 58.88 332 LYS A CA 1
ATOM 2698 C C . LYS A 1 332 ? -7.214 -20.482 9.711 1.00 58.88 332 LYS A C 1
ATOM 2700 O O . LYS A 1 332 ? -6.485 -21.445 9.920 1.00 58.88 332 LYS A O 1
ATOM 2705 N N . PHE A 1 333 ? -6.995 -19.600 8.734 1.00 47.88 333 PHE A N 1
ATOM 2706 C CA . PHE A 1 333 ? -5.929 -19.715 7.730 1.00 47.88 333 PHE A CA 1
ATOM 2707 C C . PHE A 1 333 ? -4.739 -18.762 7.966 1.00 47.88 333 PHE A C 1
ATOM 2709 O O . PHE A 1 333 ? -3.768 -18.785 7.208 1.00 47.88 333 PHE A O 1
ATOM 2716 N N . MET A 1 334 ? -4.784 -17.910 9.001 1.00 47.03 334 MET A N 1
ATOM 2717 C CA . MET A 1 334 ? -3.718 -16.951 9.351 1.00 47.03 334 MET A CA 1
ATOM 2718 C C . MET A 1 334 ? -2.870 -17.448 10.523 1.00 47.03 334 MET A C 1
ATOM 2720 O O . MET A 1 334 ? -1.616 -17.523 10.377 1.00 47.03 334 MET A O 1
#

Sequence (334 aa):
MQMKPSLLIISVTLLAVSLLAINLQGQNLVPFILPLLLVSSFGVGIAGITLWRKHVIPVKALASLENIIVDHMPSGVTLWAFDFAEMQQHTIIVSGFISAVKDFMFEMRKGDLKKLETEFGTFIKEDGDFLTVTCITSGNTKAEEEWIRRRLQTFLRVAEIRHWNNLMSWAGDTSIFEESFFQIISSVINMNNTFKLQKQRISNIRRKKARLYAELKNLDSEIDTIEAKLKNGKISEEEFEVRKTRIKNKYKRIREYYINTCLLLSRVTRKPIEEVEASREIEKIRSNFLKLKSEIDELHLKKCEGTITPIDIKNKEKIQKELIILIENLEKFM

Mean predicted aligned error: 16.47 Å

Radius of gyration: 27.78 Å; Cα contacts (8 Å, |Δi|>4): 258; chains: 1; bounding box: 69×77×74 Å

Foldseek 3Di:
DDDDVVVVVVVVVVVVLVVVVVVCPPDPCVVVVVVVVVVVVVVVVVVVVVVCLVPVLLLVLLLFFAKKWKAFVVPRHTLWIAGLLQRDIPPDPDDPPVVVVVVVVVVCVVVVNQWDQDLQAIWGWDDDPTMIMIIGTNDDDPSSSVLVRVLVVQLRVVLCVVCVVCSVVPPPDSVVRVVCNCVSSVVSHVSVSSNVSSVVVLVVLVVLLVVLVVVLVVLVVVLVVLVVCVVVVVDDPVRSVVVVVVSVVVNVVSVVVNVSSVVVNVSNDPDPDDDPPVVVVVVVLVVLVVVLVVLVVVLVVCVVVVNHDPVSVVVNVVSVVVNVVSVVVVVVVD

Solvent-accessible surface area (backbone atoms only — not comparable to full-atom values): 18616 Å² total; per-residue (Å²): 136,84,76,58,69,69,58,55,52,53,54,51,51,53,51,52,53,49,54,52,57,62,75,42,79,85,52,100,49,66,84,67,50,53,58,54,55,49,54,51,53,52,51,50,50,52,50,49,53,52,49,42,56,69,57,49,34,57,54,54,38,46,48,26,49,42,36,41,38,30,27,35,58,92,78,68,46,73,63,45,37,37,33,48,68,74,71,42,74,46,94,72,67,65,73,59,61,54,48,56,50,46,54,52,51,49,51,28,60,75,67,72,42,52,61,48,84,53,99,90,25,29,39,42,47,49,76,55,95,56,41,33,39,40,36,35,23,74,58,70,54,74,68,27,46,55,55,48,51,55,37,51,53,52,38,43,54,53,49,46,68,75,40,41,70,57,67,75,62,62,81,80,75,52,73,86,46,63,78,48,51,64,61,48,48,51,75,62,39,64,57,71,60,28,46,54,38,29,55,51,50,54,51,52,49,53,54,48,39,55,51,40,50,52,52,49,55,52,50,54,52,49,49,54,53,50,54,51,32,44,77,67,67,74,45,54,71,69,60,47,52,55,52,50,51,55,50,51,56,52,48,52,56,46,48,54,54,35,51,54,45,48,57,61,47,60,78,62,57,80,72,96,66,87,61,81,60,59,54,49,48,52,50,50,53,50,51,52,48,53,51,53,48,52,55,49,52,52,55,49,48,30,52,76,72,70,69,62,47,77,64,57,55,56,48,50,57,52,50,54,52,53,50,51,54,50,49,62,56,51,60,77,78,109

pLDDT: mean 75.33, std 16.12, range [35.03, 96.31]

Secondary structure (DSSP, 8-state):
----HHHHHHHHHHHHHHHHHHHTTTS--HHHHHHHHHHHHHHHHHHHHHHHHHHHHHHHHHHHEEEEEEEETTT--EEEEEETTTTEE-S---TTHHHHHHHHHHHHHHTT-SEEEETTEEEEEEE-SSEEEEEEES---HHHHHHHHHHHHHHHHHHHHHHHHHHHT--S--GGGTTHHHHHHHHHS-HHHHHHHHHHHHHHHHHHHHHHHHHHHHHHHHHHHHHHHHHTTSS-HHHHHHHHHHHHHHHHHHHHHHHHHHHHHHTT-------SHHHHHHHHHHHHHHHHHHHHHHHHHHHHTT---HHHHHHHHHHHHHHHHHHHHHHTT-

Nearest PDB structures (foldseek):
  8pd8-assembly1_A  TM=4.172E-01  e=5.150E+00  Strongylocentrotus purpuratus
  8b6l-assembly1_O  TM=3.325E-01  e=7.696E+00  Homo sapiens